Protein AF-A0A3A8FPY5-F1 (afdb_monomer_lite)

Radius of gyration: 20.56 Å; chains: 1; bounding box: 52×40×60 Å

Foldseek 3Di:
DCPPPVVPPDDPPDPDDFDFLQNVLVPQDFCNLVVCLVVCLFLVVLVLCQQVCQFPVNVVVVVVQQVLLCVLVVHNPDPDWPFKGKDFAAPPDLLDDCPLVPAEDEPPPDDCPPVVLVVQLRHFFGMWMWTDDPPYIYIQTAHEGRAHLVLVPDPVSVVPHRPRHAEYEYEYEDDPPDQWDWDWDQDSVSNHIYIYTYCRHCSNVVVSVLSVLVSVCSNPDLVDDCCVVCVVPVVSVVLSVLSSVRRRPNVQVSVLVVLVVDDCVRGRDDPPRPSRSPPDPDPPPD

Sequence (286 aa):
MQDGFYSRYYKQDEIYTPPSLSTYRGDISIGRFSNLISYIYNWGFQYFLAEFLNFKTNQNLVNDILYYVQDNYQTPIFAKIDSTSFSITGDDSLLFHDSIFQRTQVFPYLRDTDAKDFFKAKSNSDLALCLKSGGDEIIIFGEVEGNHGNRLFKKDFWDSKPLYSLFGIGVIPNRKSSKGLIWLENDIFLKKTIVTIEADNNVFGDFKRIINFLDDFMLRGNSWDFRSSYRYEPYILRLSEIMNDHWNSPIDNLISFIESIVYPEDTVGEIKKGSSLILLPDMQLR

pLDDT: mean 77.92, std 18.03, range [28.69, 96.25]

Structure (mmCIF, N/CA/C/O backbone):
data_AF-A0A3A8FPY5-F1
#
_entry.id   AF-A0A3A8FPY5-F1
#
loop_
_atom_site.group_PDB
_atom_site.id
_atom_site.type_symbol
_atom_site.label_atom_id
_atom_site.label_alt_id
_atom_site.label_comp_id
_atom_site.label_asym_id
_atom_site.label_entity_id
_atom_site.label_seq_id
_atom_site.pdbx_PDB_ins_code
_atom_site.Cartn_x
_atom_site.Cartn_y
_atom_site.Cartn_z
_atom_site.occupancy
_atom_site.B_iso_or_equiv
_atom_site.auth_seq_id
_atom_site.auth_comp_id
_atom_site.auth_asym_id
_atom_site.auth_atom_id
_atom_site.pdbx_PDB_model_num
ATOM 1 N N . MET A 1 1 ? -24.811 -9.034 -21.670 1.00 30.22 1 MET A N 1
ATOM 2 C CA . MET A 1 1 ? -24.925 -7.695 -21.057 1.00 30.22 1 MET A CA 1
ATOM 3 C C . MET A 1 1 ? -23.619 -7.429 -20.346 1.00 30.22 1 MET A C 1
ATOM 5 O O . MET A 1 1 ? -23.439 -7.856 -19.216 1.00 30.22 1 MET A O 1
ATOM 9 N N . GLN A 1 2 ? -22.674 -6.860 -21.080 1.00 34.91 2 GLN A N 1
ATOM 10 C CA . GLN A 1 2 ? -21.318 -6.585 -20.624 1.00 34.91 2 GLN A CA 1
ATOM 11 C C . GLN A 1 2 ? -20.922 -5.248 -21.255 1.00 34.91 2 GLN A C 1
ATOM 13 O O . GLN A 1 2 ? -19.943 -5.145 -21.976 1.00 34.91 2 GLN A O 1
ATOM 18 N N . ASP A 1 3 ? -21.755 -4.232 -21.034 1.00 34.53 3 ASP A N 1
ATOM 19 C CA . ASP A 1 3 ? -21.477 -2.873 -21.492 1.00 34.53 3 ASP A CA 1
ATOM 20 C C . ASP A 1 3 ? -20.676 -2.182 -20.391 1.00 34.53 3 ASP A C 1
ATOM 22 O O . ASP A 1 3 ? -21.173 -1.359 -19.622 1.00 34.53 3 ASP A O 1
ATOM 26 N N . GLY A 1 4 ? -19.430 -2.638 -20.256 1.00 34.62 4 GLY A N 1
ATOM 27 C CA . GLY A 1 4 ? -18.434 -2.022 -19.397 1.00 34.62 4 GLY A CA 1
ATOM 28 C C . GLY A 1 4 ? -18.087 -0.635 -19.927 1.00 34.62 4 GLY A C 1
ATOM 29 O O . GLY A 1 4 ? -17.998 -0.435 -21.134 1.00 34.62 4 GLY A O 1
ATOM 30 N N . PHE A 1 5 ? -17.912 0.293 -18.991 1.00 34.09 5 PHE A N 1
ATOM 31 C CA . PHE A 1 5 ? -17.385 1.669 -19.021 1.00 34.09 5 PHE A CA 1
ATOM 32 C C . PHE A 1 5 ? -16.701 2.225 -20.301 1.00 34.09 5 PHE A C 1
ATOM 34 O O . PHE A 1 5 ? -16.762 3.429 -20.544 1.00 34.09 5 PHE A O 1
ATOM 41 N N . TYR A 1 6 ? -16.093 1.384 -21.138 1.00 34.44 6 TYR A N 1
ATOM 42 C CA . TYR A 1 6 ? -15.452 1.710 -22.415 1.00 34.44 6 TYR A CA 1
ATOM 43 C C . TYR A 1 6 ? -16.359 2.432 -23.429 1.00 34.44 6 TYR A C 1
ATOM 45 O O . TYR A 1 6 ? -15.865 3.255 -24.198 1.00 34.44 6 TYR A O 1
ATOM 53 N N . SER A 1 7 ? -17.679 2.198 -23.427 1.00 36.97 7 SER A N 1
ATOM 54 C CA . SER A 1 7 ? -18.582 2.779 -24.442 1.00 36.97 7 SER A CA 1
ATOM 55 C C . SER A 1 7 ? -18.846 4.282 -24.290 1.00 36.97 7 SER A C 1
ATOM 57 O O . SER A 1 7 ? -19.360 4.905 -25.218 1.00 36.97 7 SER A O 1
ATOM 59 N N . ARG A 1 8 ? -18.510 4.888 -23.142 1.00 37.84 8 ARG A N 1
ATOM 60 C CA . ARG A 1 8 ? -18.765 6.320 -22.895 1.00 37.84 8 ARG A CA 1
ATOM 61 C C . ARG A 1 8 ? -17.638 7.252 -23.334 1.00 37.84 8 ARG A C 1
ATOM 63 O O . ARG A 1 8 ? -17.888 8.451 -23.423 1.00 37.84 8 ARG A O 1
ATOM 70 N N . TYR A 1 9 ? -16.441 6.734 -23.607 1.00 38.53 9 TYR A N 1
ATOM 71 C CA . TYR A 1 9 ? -15.245 7.571 -23.780 1.00 38.53 9 TYR A CA 1
ATOM 72 C C . TYR A 1 9 ? -14.544 7.431 -25.135 1.00 38.53 9 TYR A C 1
ATOM 74 O O . TYR A 1 9 ? -13.708 8.269 -25.455 1.00 38.53 9 TYR A O 1
ATOM 82 N N . TYR A 1 10 ? -14.929 6.459 -25.966 1.00 42.09 10 TYR A N 1
ATOM 83 C CA . TYR A 1 10 ? -14.338 6.260 -27.289 1.00 42.09 10 TYR A CA 1
ATOM 84 C C . TYR A 1 10 ? -15.411 6.272 -28.376 1.00 42.09 10 TYR A C 1
ATOM 86 O O . TYR A 1 10 ? -16.459 5.635 -28.248 1.00 42.09 10 TYR A O 1
ATOM 94 N N . LYS A 1 11 ? -15.157 7.013 -29.462 1.00 44.53 11 LYS A N 1
ATOM 95 C CA . LYS A 1 11 ? -15.957 6.893 -30.685 1.00 44.53 11 LYS A CA 1
ATOM 96 C C . LYS A 1 11 ? -15.754 5.484 -31.241 1.00 44.53 11 LYS A C 1
ATOM 98 O O . LYS A 1 11 ? -14.628 5.010 -31.315 1.00 44.53 11 LYS A O 1
ATOM 103 N N . GLN A 1 12 ? -16.847 4.853 -31.659 1.00 46.72 12 GLN A N 1
ATOM 104 C CA . GLN A 1 12 ? -16.932 3.461 -32.124 1.00 46.72 12 GLN A CA 1
ATOM 105 C C . GLN A 1 12 ? -16.027 3.086 -33.322 1.00 46.72 12 GLN A C 1
ATOM 107 O O . GLN A 1 12 ? -16.014 1.920 -33.703 1.00 46.72 12 GLN A O 1
ATOM 112 N N . ASP A 1 13 ? -15.260 4.030 -33.879 1.00 45.84 13 ASP A N 1
ATOM 113 C CA . ASP A 1 13 ? -14.492 3.871 -35.121 1.00 45.84 13 ASP A CA 1
ATOM 114 C C . ASP A 1 13 ? -12.958 3.882 -34.938 1.00 45.84 13 ASP A C 1
ATOM 116 O O . ASP A 1 13 ? -12.227 3.713 -35.914 1.00 45.84 13 ASP A O 1
ATOM 120 N N . GLU A 1 14 ? -12.432 4.061 -33.720 1.00 50.62 14 GLU A N 1
ATOM 121 C CA . GLU A 1 14 ? -10.988 3.954 -33.465 1.00 50.62 14 GLU A CA 1
ATOM 122 C C . GLU A 1 14 ? -10.630 2.538 -32.999 1.00 50.62 14 GLU A C 1
ATOM 124 O O . GLU A 1 14 ? -11.105 2.062 -31.967 1.00 50.62 14 GLU A O 1
ATOM 129 N N . ILE A 1 15 ? -9.774 1.847 -33.761 1.00 51.97 15 ILE A N 1
ATOM 130 C CA . ILE A 1 15 ? -9.163 0.584 -33.330 1.00 51.97 15 ILE A CA 1
ATOM 131 C C . ILE A 1 15 ? -8.244 0.910 -32.148 1.00 51.97 15 ILE A C 1
ATOM 133 O O . ILE A 1 15 ? -7.084 1.283 -32.328 1.00 51.97 15 ILE A O 1
ATOM 137 N N . TYR A 1 16 ? -8.775 0.794 -30.933 1.00 59.25 16 TYR A N 1
ATOM 138 C CA . TYR A 1 16 ? -7.997 0.938 -29.713 1.00 59.25 16 TYR A CA 1
ATOM 139 C C . TYR A 1 16 ? -6.982 -0.203 -29.637 1.00 59.25 16 TYR A C 1
ATOM 141 O O . TYR A 1 16 ? -7.339 -1.365 -29.440 1.00 59.25 16 TYR A O 1
ATOM 149 N N . THR A 1 17 ? -5.706 0.129 -29.819 1.00 65.00 17 THR A N 1
ATOM 150 C CA . THR A 1 17 ? -4.613 -0.783 -29.483 1.00 65.00 17 THR A CA 1
ATOM 151 C C . THR A 1 17 ? -4.253 -0.516 -28.026 1.00 65.00 17 THR A C 1
ATOM 153 O O . THR A 1 17 ? -3.860 0.614 -27.727 1.00 65.00 17 THR A O 1
ATOM 156 N N . PRO A 1 18 ? -4.395 -1.495 -27.112 1.00 77.06 18 PRO A N 1
ATOM 157 C CA . PRO A 1 18 ? -4.023 -1.289 -25.720 1.00 77.06 18 PRO A CA 1
ATOM 158 C C . PRO A 1 18 ? -2.562 -0.832 -25.612 1.00 77.06 18 PRO A C 1
ATOM 160 O O . PRO A 1 18 ? -1.712 -1.346 -26.350 1.00 77.06 18 PRO A O 1
ATOM 163 N N . PRO A 1 19 ? -2.247 0.126 -24.725 1.00 84.19 19 PRO A N 1
ATOM 164 C CA . PRO A 1 19 ? -0.893 0.641 -24.583 1.00 84.19 19 PRO A CA 1
ATOM 165 C C . PRO A 1 19 ? 0.070 -0.473 -24.161 1.00 84.19 19 PRO A C 1
ATOM 167 O O . PRO A 1 19 ? -0.289 -1.377 -23.409 1.00 84.19 19 PRO A O 1
ATOM 170 N N . SER A 1 20 ? 1.308 -0.406 -24.644 1.00 89.38 20 SER A N 1
ATOM 171 C CA . SER A 1 20 ? 2.426 -1.252 -24.219 1.00 89.38 20 SER A CA 1
ATOM 172 C C . SER A 1 20 ? 3.408 -0.448 -23.363 1.00 89.38 20 SER A C 1
ATOM 174 O O . SER A 1 20 ? 3.313 0.780 -23.278 1.00 89.38 20 SER A O 1
ATOM 176 N N . LEU A 1 21 ? 4.417 -1.108 -22.784 1.00 89.62 21 LEU A N 1
ATOM 177 C CA . LEU A 1 21 ? 5.531 -0.403 -22.135 1.00 89.62 21 LEU A CA 1
ATOM 178 C C . LEU A 1 21 ? 6.238 0.564 -23.097 1.00 89.62 21 LEU A C 1
ATOM 180 O O . LEU A 1 21 ? 6.603 1.672 -22.697 1.00 89.62 21 LEU A O 1
ATOM 184 N N . SER A 1 22 ? 6.394 0.181 -24.370 1.00 89.19 22 SER A N 1
ATOM 185 C CA . SER A 1 22 ? 6.975 1.053 -25.392 1.00 89.19 22 SER A CA 1
ATOM 186 C C . SER A 1 22 ? 6.144 2.315 -25.624 1.00 89.19 22 SER A C 1
ATOM 188 O O . SER A 1 22 ? 6.720 3.396 -25.751 1.00 89.19 22 SER A O 1
ATOM 190 N N . THR A 1 23 ? 4.812 2.193 -25.642 1.00 86.25 23 THR A N 1
ATOM 191 C CA . THR A 1 23 ? 3.889 3.332 -25.772 1.00 86.25 23 THR A CA 1
ATOM 192 C C . THR A 1 23 ? 3.975 4.233 -24.547 1.00 86.25 23 THR A C 1
ATOM 194 O O . THR A 1 23 ? 4.264 5.417 -24.692 1.00 86.25 23 THR A O 1
ATOM 197 N N . TYR A 1 24 ? 3.876 3.668 -23.337 1.00 82.69 24 TYR A N 1
ATOM 198 C CA . TYR A 1 24 ? 4.021 4.437 -22.098 1.00 82.69 24 TYR A CA 1
ATOM 199 C C . TYR A 1 24 ? 5.349 5.187 -22.034 1.00 82.69 24 TYR A C 1
ATOM 201 O O . TYR A 1 24 ? 5.384 6.353 -21.649 1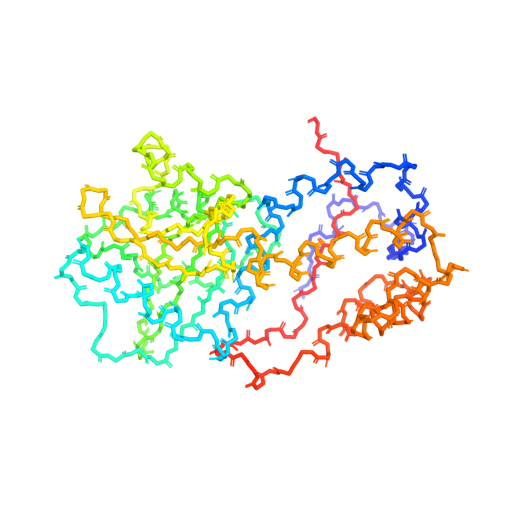.00 82.69 24 TYR A O 1
ATOM 209 N N . ARG A 1 25 ? 6.455 4.560 -22.448 1.00 83.50 25 ARG A N 1
ATOM 210 C CA . ARG A 1 25 ? 7.748 5.247 -22.510 1.00 83.50 25 ARG A CA 1
ATOM 211 C C . ARG A 1 25 ? 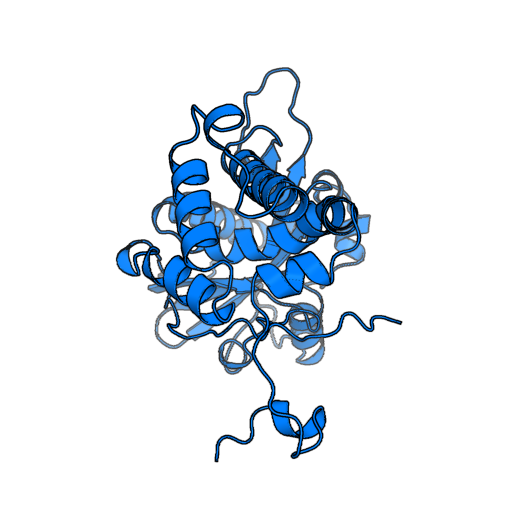7.756 6.369 -23.546 1.00 83.50 25 ARG A C 1
ATOM 213 O O . ARG A 1 25 ? 8.371 7.399 -23.290 1.00 83.50 25 ARG A O 1
ATOM 220 N N . GLY A 1 26 ? 7.131 6.164 -24.703 1.00 78.88 26 GLY A N 1
ATOM 221 C CA . GLY A 1 26 ? 6.995 7.194 -25.735 1.00 78.88 26 GLY A CA 1
ATOM 222 C C . GLY A 1 26 ? 6.236 8.430 -25.242 1.00 78.88 26 GLY A C 1
ATOM 223 O O . GLY A 1 26 ? 6.636 9.550 -25.556 1.00 78.88 26 GLY A O 1
ATOM 224 N N . ASP A 1 27 ? 5.206 8.224 -24.419 1.00 71.81 27 ASP A N 1
ATOM 225 C CA . ASP A 1 27 ? 4.335 9.285 -23.893 1.00 71.81 27 ASP A CA 1
ATOM 226 C C . ASP A 1 27 ? 4.918 10.005 -22.661 1.00 71.81 27 ASP A C 1
ATOM 228 O O . ASP A 1 27 ? 4.621 11.176 -22.382 1.00 71.81 27 ASP A O 1
ATOM 232 N N . ILE A 1 28 ? 5.787 9.329 -21.906 1.00 68.69 28 ILE A N 1
ATOM 233 C CA . ILE A 1 28 ? 6.510 9.916 -20.777 1.00 68.69 28 ILE A CA 1
ATOM 234 C C . ILE A 1 28 ? 7.667 10.759 -21.330 1.00 68.69 28 ILE A C 1
ATOM 236 O O . ILE A 1 28 ? 8.745 10.255 -21.642 1.00 68.69 28 ILE A O 1
ATOM 240 N N . SER A 1 29 ? 7.484 12.083 -21.401 1.00 62.72 29 SER A N 1
ATOM 241 C CA . SER A 1 29 ? 8.610 12.997 -21.647 1.00 62.72 29 SER A CA 1
ATOM 242 C C . SER A 1 29 ? 9.724 12.748 -20.621 1.00 62.72 29 SER A C 1
ATOM 244 O O . SER A 1 29 ? 9.424 12.546 -19.441 1.00 62.72 29 SER A O 1
ATOM 246 N N . ILE A 1 30 ? 10.991 12.813 -21.042 1.00 64.88 30 ILE A N 1
ATOM 247 C CA . ILE A 1 30 ? 12.170 12.554 -20.193 1.00 64.88 30 ILE A CA 1
ATOM 248 C C . ILE A 1 30 ? 12.007 13.220 -18.811 1.00 64.88 30 ILE A C 1
ATOM 250 O O . ILE A 1 30 ? 11.797 14.429 -18.724 1.00 64.88 30 ILE A O 1
ATOM 254 N N . GLY A 1 31 ? 12.073 12.421 -17.739 1.00 61.97 31 GLY A N 1
ATOM 255 C CA . GLY A 1 31 ? 11.971 12.877 -16.344 1.00 61.97 31 GLY A CA 1
ATOM 256 C C . GLY A 1 31 ? 10.556 12.950 -15.747 1.00 61.97 31 GLY A C 1
ATOM 257 O O . GLY A 1 31 ? 10.424 13.196 -14.550 1.00 61.97 31 GLY A O 1
ATOM 258 N N . ARG A 1 32 ? 9.481 12.707 -16.518 1.00 66.00 32 ARG A N 1
ATOM 259 C CA . ARG A 1 32 ? 8.108 12.681 -15.966 1.00 66.00 32 ARG A CA 1
ATOM 260 C C . ARG A 1 32 ? 7.885 11.551 -14.964 1.00 66.00 32 ARG A C 1
ATOM 262 O O . ARG A 1 32 ? 7.238 11.799 -13.955 1.00 66.00 32 ARG A O 1
ATOM 269 N N . PHE A 1 33 ? 8.422 10.352 -15.203 1.00 72.31 33 PHE A N 1
ATOM 270 C CA . PHE A 1 33 ? 8.290 9.254 -14.237 1.00 72.31 33 PHE A CA 1
ATOM 271 C C . PHE A 1 33 ? 8.987 9.600 -12.916 1.00 72.31 33 PHE A C 1
ATOM 273 O O . PHE A 1 33 ? 8.375 9.489 -11.857 1.00 72.31 33 PHE A O 1
ATOM 280 N N . SER A 1 34 ? 10.193 10.171 -12.978 1.00 74.69 34 SER A N 1
ATOM 281 C CA . SER A 1 34 ? 10.917 10.667 -11.804 1.00 74.69 34 SER A CA 1
ATOM 282 C C . SER A 1 34 ? 10.117 11.706 -11.000 1.00 74.69 34 SER A C 1
ATOM 284 O O . SER A 1 34 ? 10.149 11.692 -9.771 1.00 74.69 34 SER A O 1
ATOM 286 N N . ASN A 1 35 ? 9.329 12.561 -11.666 1.00 75.25 35 ASN A N 1
ATOM 287 C CA . ASN A 1 35 ? 8.436 13.519 -10.997 1.00 75.25 35 ASN A CA 1
ATOM 288 C C . ASN A 1 35 ? 7.236 12.853 -10.297 1.00 75.25 35 ASN A C 1
ATOM 290 O O . ASN A 1 35 ? 6.673 13.437 -9.371 1.00 75.25 35 ASN A O 1
ATOM 294 N N . LEU A 1 36 ? 6.843 11.646 -10.719 1.00 79.88 36 LEU A N 1
ATOM 295 C CA . LEU A 1 36 ? 5.763 10.868 -10.105 1.00 79.88 36 LEU A CA 1
ATOM 296 C C . LEU A 1 36 ? 6.240 10.023 -8.919 1.00 79.88 36 LEU A C 1
ATOM 298 O O . LEU A 1 36 ? 5.418 9.647 -8.088 1.00 79.88 36 LEU A O 1
ATOM 302 N N . ILE A 1 37 ? 7.544 9.751 -8.787 1.00 82.19 37 ILE A N 1
ATOM 303 C CA . ILE A 1 37 ? 8.084 8.874 -7.733 1.00 82.19 37 ILE A CA 1
ATOM 304 C C . ILE A 1 37 ? 7.655 9.316 -6.334 1.00 82.19 37 ILE A C 1
ATOM 306 O O . ILE A 1 37 ? 7.273 8.482 -5.518 1.00 82.19 37 ILE A O 1
ATOM 310 N N . SER A 1 38 ? 7.689 10.617 -6.036 1.00 76.62 38 SER A N 1
ATOM 311 C CA . SER A 1 38 ? 7.290 11.127 -4.717 1.00 76.62 38 SER A CA 1
ATOM 312 C C . SER A 1 38 ? 5.808 10.877 -4.416 1.00 76.62 38 SER A C 1
ATOM 314 O O . SER A 1 38 ? 5.460 10.598 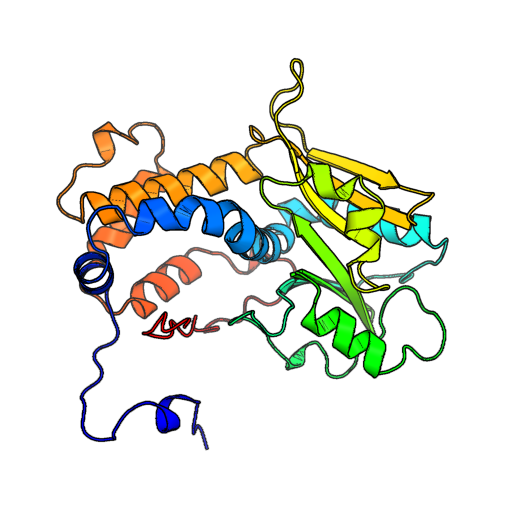-3.266 1.00 76.62 38 SER A O 1
ATOM 316 N N . TYR A 1 39 ? 4.949 10.920 -5.439 1.00 81.62 39 TYR A N 1
ATOM 317 C CA . TYR A 1 39 ? 3.538 10.555 -5.332 1.00 81.62 39 TYR A CA 1
ATOM 318 C C . TYR A 1 39 ? 3.374 9.045 -5.175 1.00 81.62 39 TYR A C 1
ATOM 320 O O . TYR A 1 39 ? 2.648 8.617 -4.285 1.00 81.62 39 TYR A O 1
ATOM 328 N N . ILE A 1 40 ? 4.099 8.235 -5.951 1.00 83.25 40 ILE A N 1
ATOM 329 C CA . ILE A 1 40 ? 4.063 6.767 -5.858 1.00 83.25 40 ILE A CA 1
ATOM 330 C C . ILE A 1 40 ? 4.546 6.290 -4.481 1.00 83.25 40 ILE A C 1
ATOM 332 O O . ILE A 1 40 ? 3.954 5.389 -3.900 1.00 83.25 40 ILE A O 1
ATOM 336 N N . TYR A 1 41 ? 5.566 6.921 -3.901 1.00 83.75 41 TYR A N 1
ATOM 337 C CA . TYR A 1 41 ? 6.032 6.591 -2.552 1.00 83.75 41 TYR A CA 1
ATOM 338 C C . TYR A 1 41 ? 5.007 6.856 -1.451 1.00 83.75 41 TYR A C 1
ATOM 340 O O . TYR A 1 41 ? 5.113 6.270 -0.376 1.00 83.75 41 TYR A O 1
ATOM 348 N N . ASN A 1 42 ? 4.052 7.748 -1.702 1.00 80.50 42 ASN A N 1
ATOM 349 C CA . ASN A 1 42 ? 2.994 8.075 -0.760 1.00 80.50 42 ASN A CA 1
ATOM 350 C C . ASN A 1 42 ? 1.730 7.279 -1.064 1.00 80.50 42 ASN A C 1
ATOM 352 O O . ASN A 1 42 ? 1.364 6.401 -0.293 1.00 80.50 42 ASN A O 1
ATOM 356 N N . TRP A 1 43 ? 1.131 7.529 -2.223 1.00 83.25 43 TRP A N 1
ATOM 357 C CA . TRP A 1 43 ? -0.117 6.913 -2.659 1.00 83.25 43 TRP A CA 1
ATOM 358 C C . TRP A 1 43 ? 0.068 5.462 -3.095 1.00 83.25 43 TRP A C 1
ATOM 360 O O . TRP A 1 43 ? -0.676 4.583 -2.682 1.00 83.25 43 TRP A O 1
ATOM 370 N N . GLY A 1 44 ? 1.100 5.166 -3.887 1.00 86.44 44 GLY A N 1
ATOM 371 C CA . GLY A 1 44 ? 1.381 3.799 -4.343 1.00 86.44 44 GLY A CA 1
ATOM 372 C C . GLY A 1 44 ? 1.700 2.833 -3.197 1.00 86.44 44 GLY A C 1
ATOM 373 O O . GLY A 1 44 ? 1.484 1.629 -3.327 1.00 86.44 44 GLY A O 1
ATOM 374 N N . PHE A 1 45 ? 2.157 3.349 -2.051 1.00 90.19 45 PHE A N 1
ATOM 375 C CA . PHE A 1 45 ? 2.440 2.518 -0.886 1.00 90.19 45 PHE A CA 1
ATOM 376 C C . PHE A 1 45 ? 1.173 1.898 -0.286 1.00 90.19 45 PHE A C 1
ATOM 378 O O . PHE A 1 45 ? 1.233 0.769 0.193 1.00 90.19 45 PHE A O 1
ATOM 385 N N . GLN A 1 46 ? 0.017 2.565 -0.374 1.00 88.69 46 GLN A N 1
ATOM 386 C CA . GLN A 1 46 ? -1.244 2.005 0.124 1.00 88.69 46 GLN A CA 1
ATOM 387 C C . GLN A 1 46 ? -1.660 0.758 -0.678 1.00 88.69 46 GLN A C 1
ATOM 389 O O . GLN A 1 46 ? -2.026 -0.254 -0.086 1.00 88.69 46 GLN A O 1
ATOM 394 N N . TYR A 1 47 ? -1.483 0.786 -2.007 1.00 86.62 47 TYR A N 1
ATOM 395 C CA . TYR A 1 47 ? -1.724 -0.344 -2.916 1.00 86.62 47 TYR A CA 1
ATOM 396 C C . TYR A 1 47 ? -0.818 -1.524 -2.597 1.00 86.62 47 TYR A C 1
ATOM 398 O O . TYR A 1 47 ? -1.283 -2.653 -2.454 1.00 86.62 47 TYR A O 1
ATOM 406 N N . PHE A 1 48 ? 0.470 -1.246 -2.409 1.00 89.19 48 PHE A N 1
ATOM 407 C CA . PHE A 1 48 ? 1.417 -2.259 -1.970 1.00 89.19 48 PHE A CA 1
ATOM 408 C C . PHE A 1 48 ? 1.026 -2.859 -0.612 1.00 89.19 48 PHE A C 1
ATOM 410 O O . PHE A 1 48 ? 1.066 -4.076 -0.462 1.00 89.19 48 PHE A O 1
ATOM 417 N N . LEU A 1 49 ? 0.625 -2.039 0.366 1.00 91.12 49 LEU A N 1
ATOM 418 C CA . LEU A 1 49 ? 0.236 -2.518 1.694 1.00 91.12 49 LEU A CA 1
ATOM 419 C C . LEU A 1 49 ? -1.020 -3.393 1.670 1.00 91.12 49 LEU A C 1
ATOM 421 O O . LEU A 1 49 ? -1.047 -4.392 2.386 1.00 91.12 49 LEU A O 1
ATOM 425 N N . ALA A 1 50 ? -2.030 -3.057 0.860 1.00 87.19 50 ALA A N 1
ATOM 426 C CA . ALA A 1 50 ? -3.236 -3.878 0.744 1.00 87.19 50 ALA A CA 1
ATOM 427 C C . ALA A 1 50 ? -2.912 -5.307 0.288 1.00 87.19 50 ALA A C 1
ATOM 429 O O . ALA A 1 50 ? -3.432 -6.260 0.862 1.00 87.19 50 ALA A O 1
ATOM 430 N N . GLU A 1 51 ? -1.998 -5.461 -0.671 1.00 85.25 51 GLU A N 1
ATOM 431 C CA . GLU A 1 51 ? -1.531 -6.778 -1.113 1.00 85.25 51 GLU A CA 1
ATOM 432 C C . GLU A 1 51 ? -0.585 -7.421 -0.097 1.00 85.25 51 GLU A C 1
ATOM 434 O O . GLU A 1 51 ? -0.776 -8.568 0.304 1.00 85.25 51 GLU A O 1
ATOM 439 N N . PHE A 1 52 ? 0.413 -6.676 0.385 1.00 88.19 52 PHE A N 1
ATOM 440 C CA . PHE A 1 52 ? 1.408 -7.166 1.337 1.00 88.19 52 PHE A CA 1
ATOM 441 C C . PHE A 1 52 ? 0.747 -7.757 2.588 1.00 88.19 52 PHE A C 1
ATOM 443 O O . PHE A 1 52 ? 1.085 -8.865 3.000 1.00 88.19 52 PHE A O 1
ATOM 450 N N . LEU A 1 53 ? -0.232 -7.075 3.179 1.00 90.06 53 LEU A N 1
ATOM 451 C CA . LEU A 1 53 ? -0.901 -7.540 4.398 1.00 90.06 53 LEU A CA 1
ATOM 452 C C . LEU A 1 53 ? -1.786 -8.778 4.171 1.00 90.06 53 LEU A C 1
ATOM 454 O O . LEU A 1 53 ? -2.091 -9.487 5.129 1.00 90.06 53 LEU A O 1
ATOM 458 N N . ASN A 1 54 ? -2.139 -9.088 2.920 1.00 87.19 54 ASN A N 1
ATOM 459 C CA . ASN A 1 54 ? -2.885 -10.295 2.564 1.00 87.19 54 ASN A CA 1
ATOM 460 C C . ASN A 1 54 ? -2.009 -11.554 2.460 1.00 87.19 54 ASN A C 1
ATOM 462 O O . ASN A 1 54 ? -2.554 -12.658 2.386 1.00 87.19 54 ASN A O 1
ATOM 466 N N . PHE A 1 55 ? -0.678 -11.440 2.503 1.00 83.44 55 PHE A N 1
ATOM 467 C CA . PHE A 1 55 ? 0.212 -12.605 2.520 1.00 83.44 55 PHE A CA 1
ATOM 468 C C . PHE A 1 55 ? 0.195 -13.337 3.868 1.00 83.44 55 PHE A C 1
ATOM 470 O O . PHE A 1 55 ? 0.217 -12.732 4.944 1.00 83.44 55 PHE A O 1
ATOM 477 N N . LYS A 1 56 ? 0.248 -14.673 3.820 1.00 80.69 56 LYS A N 1
ATOM 478 C CA . LYS A 1 56 ? 0.300 -15.563 4.996 1.00 80.69 56 LYS A CA 1
ATOM 479 C C . LYS A 1 56 ? 1.453 -15.236 5.933 1.00 80.69 56 LYS A C 1
ATOM 481 O O . LYS A 1 56 ? 1.289 -15.276 7.150 1.00 80.69 56 LYS A O 1
ATOM 486 N N . THR A 1 57 ? 2.604 -14.878 5.373 1.00 82.06 57 THR A N 1
ATOM 487 C CA . THR A 1 57 ? 3.807 -14.514 6.133 1.00 82.06 57 THR A CA 1
ATOM 488 C C . THR A 1 57 ? 3.601 -13.292 7.025 1.00 82.06 57 THR A C 1
ATOM 490 O O . THR A 1 57 ? 4.314 -13.137 8.012 1.00 82.06 57 THR A O 1
ATOM 493 N N . ASN A 1 58 ? 2.611 -12.452 6.712 1.00 85.94 58 ASN A N 1
ATOM 494 C CA . ASN A 1 58 ? 2.369 -11.179 7.384 1.00 85.94 58 ASN A CA 1
ATOM 495 C C . ASN A 1 58 ? 1.197 -11.235 8.373 1.00 85.94 58 ASN A C 1
ATOM 497 O O . ASN A 1 58 ? 0.887 -10.237 9.019 1.00 85.94 58 ASN A O 1
ATOM 501 N N . GLN A 1 59 ? 0.582 -12.406 8.564 1.00 83.75 59 GLN A N 1
ATOM 502 C CA . GLN A 1 59 ? -0.577 -12.564 9.447 1.00 83.75 59 GLN A CA 1
ATOM 503 C C . GLN A 1 59 ? -0.299 -12.221 10.908 1.00 83.75 59 GLN A C 1
ATOM 505 O O . GLN A 1 59 ? -1.199 -11.758 11.597 1.00 83.75 59 GLN A O 1
ATOM 510 N N . ASN A 1 60 ? 0.938 -12.381 11.385 1.00 85.88 60 ASN A N 1
ATOM 511 C CA . ASN A 1 60 ? 1.290 -11.949 12.740 1.00 85.88 60 ASN A CA 1
ATOM 512 C C . ASN A 1 60 ? 1.101 -10.436 12.909 1.00 85.88 60 ASN A C 1
ATOM 514 O O . ASN A 1 60 ? 0.472 -10.013 13.870 1.00 85.88 60 ASN A O 1
ATOM 518 N N . LEU A 1 61 ? 1.541 -9.634 11.931 1.00 88.50 61 LEU A N 1
ATOM 519 C CA . LEU A 1 61 ? 1.329 -8.186 11.946 1.00 88.50 61 LEU A CA 1
ATOM 520 C C . LEU A 1 61 ? -0.167 -7.841 11.900 1.00 88.50 61 LEU A C 1
ATOM 522 O O . LEU A 1 61 ? -0.617 -6.964 12.629 1.00 88.50 61 LEU A O 1
ATOM 526 N N . VAL A 1 62 ? -0.949 -8.546 11.078 1.00 90.19 62 VAL A N 1
ATOM 527 C CA . VAL A 1 62 ? -2.408 -8.351 11.004 1.00 90.19 62 VAL A CA 1
ATOM 528 C C . VAL A 1 62 ? -3.083 -8.671 12.340 1.00 90.19 62 VAL A C 1
ATOM 530 O O . VAL A 1 62 ? -3.919 -7.898 12.809 1.00 90.19 62 VAL A O 1
ATOM 533 N N . ASN A 1 63 ? -2.695 -9.771 12.983 1.00 88.50 63 ASN A N 1
ATOM 534 C CA . ASN A 1 63 ? -3.204 -10.159 14.295 1.00 88.50 63 ASN A CA 1
ATOM 535 C C . ASN A 1 63 ? -2.827 -9.141 15.377 1.00 88.50 63 ASN A C 1
ATOM 537 O O . ASN A 1 63 ? -3.667 -8.824 16.217 1.00 88.50 63 ASN A O 1
ATOM 541 N N . ASP A 1 64 ? -1.614 -8.587 15.330 1.00 89.44 64 ASP A N 1
ATOM 542 C CA . ASP A 1 64 ? -1.184 -7.538 16.256 1.00 89.44 64 ASP A CA 1
ATOM 543 C C . ASP A 1 64 ? -2.007 -6.255 16.057 1.00 89.44 64 ASP A C 1
ATOM 545 O O . ASP A 1 64 ? -2.485 -5.677 17.035 1.00 89.44 64 ASP A O 1
ATOM 549 N N . ILE A 1 65 ? -2.255 -5.836 14.807 1.00 92.00 65 ILE A N 1
ATOM 550 C CA . ILE A 1 65 ? -3.143 -4.696 14.511 1.00 92.00 65 ILE A CA 1
ATOM 551 C C . ILE A 1 65 ? -4.524 -4.941 15.125 1.00 92.00 65 ILE A C 1
ATOM 553 O O . ILE A 1 65 ? -5.043 -4.084 15.842 1.00 92.00 65 ILE A O 1
ATOM 557 N N . LEU A 1 66 ? -5.108 -6.116 14.879 1.00 90.31 66 LEU A N 1
ATOM 558 C CA . LEU A 1 66 ? -6.419 -6.478 15.414 1.00 90.31 66 LEU A CA 1
ATOM 559 C C . LEU A 1 66 ? -6.445 -6.462 16.937 1.00 90.31 66 LEU A C 1
ATOM 561 O O . LEU A 1 66 ? -7.381 -5.912 17.519 1.00 90.31 66 LEU A O 1
ATOM 565 N N . TYR A 1 67 ? -5.412 -7.019 17.567 1.00 88.44 67 TYR A N 1
ATOM 566 C CA . TYR A 1 67 ? -5.267 -7.053 19.015 1.00 88.44 67 TYR A CA 1
ATOM 567 C C . TYR A 1 67 ? -5.248 -5.645 19.628 1.00 88.44 67 TYR A C 1
ATOM 569 O O . TYR A 1 67 ? -5.938 -5.396 20.616 1.00 88.44 67 TYR A O 1
ATOM 577 N N . TYR A 1 68 ? -4.508 -4.702 19.048 1.00 89.81 68 TYR A N 1
ATOM 578 C CA . TYR A 1 68 ? -4.460 -3.338 19.579 1.00 89.81 68 TYR A CA 1
ATOM 579 C C . TYR A 1 68 ? -5.729 -2.534 19.271 1.00 89.81 68 TYR A C 1
ATOM 581 O O . TYR A 1 68 ? -6.176 -1.746 20.109 1.00 89.81 68 TYR A O 1
ATOM 589 N N . VAL A 1 69 ? -6.364 -2.765 18.117 1.00 91.06 69 VAL A N 1
ATOM 590 C CA . VAL A 1 69 ? -7.643 -2.122 17.783 1.00 91.06 69 VAL A CA 1
ATOM 591 C C . VAL A 1 69 ? -8.743 -2.561 18.753 1.00 91.06 69 VAL A C 1
ATOM 593 O O . VAL A 1 69 ? -9.472 -1.708 19.261 1.00 91.06 69 VAL A O 1
ATOM 596 N N . GLN A 1 70 ? -8.857 -3.855 19.073 1.00 88.69 70 GLN A N 1
ATOM 597 C CA . GLN A 1 70 ? -9.839 -4.318 20.066 1.00 88.69 70 GLN A CA 1
ATOM 598 C C . GLN A 1 70 ? -9.534 -3.779 21.474 1.00 88.69 70 GLN A C 1
ATOM 600 O O . GLN A 1 70 ? -10.465 -3.432 22.204 1.00 88.69 70 GLN A O 1
ATOM 605 N N . ASP A 1 71 ? -8.252 -3.669 21.842 1.00 87.56 71 ASP A N 1
ATOM 606 C CA . ASP A 1 71 ? -7.805 -3.204 23.160 1.00 87.56 71 ASP A CA 1
ATOM 607 C C . ASP A 1 71 ? -8.172 -1.728 23.385 1.00 87.56 71 ASP A C 1
ATOM 609 O O . ASP A 1 71 ? -8.755 -1.378 24.413 1.00 87.56 71 ASP A O 1
ATOM 613 N N . ASN A 1 72 ? -7.987 -0.878 22.366 1.00 88.56 72 ASN A N 1
ATOM 614 C CA . ASN A 1 72 ? -8.384 0.539 22.384 1.00 88.56 72 ASN A CA 1
ATOM 615 C C . ASN A 1 72 ? -9.860 0.781 22.708 1.00 88.56 72 ASN A C 1
ATOM 617 O O . ASN A 1 72 ? -10.231 1.811 23.286 1.00 88.56 72 ASN A O 1
ATOM 621 N N . TYR A 1 73 ? -10.714 -0.151 22.299 1.00 86.50 73 TYR A N 1
ATOM 622 C CA . TYR A 1 73 ? -12.159 -0.053 22.459 1.00 86.50 73 TYR A CA 1
ATOM 623 C C . TYR A 1 73 ? -12.705 -1.001 23.524 1.00 86.50 73 TYR A C 1
ATOM 625 O O . TYR A 1 73 ? -13.912 -0.984 23.768 1.00 86.50 73 TYR A O 1
ATOM 633 N N . GLN A 1 74 ? -11.846 -1.810 24.156 1.00 85.19 74 GLN A N 1
ATOM 634 C CA . GLN A 1 74 ? -12.216 -2.848 25.127 1.00 85.19 74 GLN A CA 1
ATOM 635 C C . GLN A 1 74 ? -13.391 -3.711 24.640 1.00 85.19 74 GLN A C 1
ATOM 637 O O . GLN A 1 74 ? -14.247 -4.131 25.417 1.00 85.19 74 GLN A O 1
ATOM 642 N N . THR A 1 75 ? -13.459 -3.926 23.325 1.00 81.88 75 THR A N 1
ATOM 643 C CA . THR A 1 75 ? -14.584 -4.581 22.659 1.00 81.88 75 THR A CA 1
ATOM 644 C C . THR A 1 75 ? -14.034 -5.747 21.853 1.00 81.88 75 THR A C 1
ATOM 646 O O . THR A 1 75 ? -13.315 -5.509 20.881 1.00 81.88 75 THR A O 1
ATOM 649 N N . PRO A 1 76 ? -14.345 -7.001 22.227 1.00 80.88 76 PRO A N 1
ATOM 650 C CA . PRO A 1 76 ? -13.939 -8.146 21.431 1.00 80.88 76 PRO A CA 1
ATOM 651 C C . PRO A 1 76 ? -14.651 -8.089 20.078 1.00 80.88 76 PRO A C 1
ATOM 653 O O . PRO A 1 76 ? -15.866 -7.909 20.015 1.00 80.88 76 PRO A O 1
ATOM 656 N N . ILE A 1 77 ? -13.882 -8.229 19.002 1.00 76.69 77 ILE A N 1
ATOM 657 C CA . ILE A 1 77 ? -14.393 -8.135 17.631 1.00 76.69 77 ILE A CA 1
ATOM 658 C C . ILE A 1 77 ? -15.126 -9.427 17.260 1.00 76.69 77 ILE A C 1
ATOM 660 O O . ILE A 1 77 ? -16.291 -9.386 16.889 1.00 76.69 77 ILE A O 1
ATOM 664 N N . PHE A 1 78 ? -14.481 -10.581 17.455 1.00 69.12 78 PHE A N 1
ATOM 665 C CA . PHE A 1 78 ? -15.095 -11.903 17.334 1.00 69.12 78 PHE A CA 1
ATOM 666 C C . PHE A 1 78 ? -14.380 -12.914 18.233 1.00 69.12 78 PHE A C 1
ATOM 668 O O . PHE A 1 78 ? -13.172 -12.826 18.437 1.00 69.12 78 PHE A O 1
ATOM 675 N N . ALA A 1 79 ? -15.106 -13.927 18.715 1.00 68.81 79 ALA A N 1
ATOM 676 C CA . ALA A 1 79 ? -14.494 -15.057 19.422 1.00 68.81 79 ALA A CA 1
ATOM 677 C C . ALA A 1 79 ? -13.697 -15.981 18.479 1.00 68.81 79 ALA A C 1
ATOM 679 O O . ALA A 1 79 ? -12.785 -16.679 18.917 1.00 68.81 79 ALA A O 1
ATOM 680 N N . LYS A 1 80 ? -14.046 -15.993 17.186 1.00 77.69 80 LYS A N 1
ATOM 681 C CA . LYS A 1 80 ? -13.376 -16.765 16.138 1.00 77.69 80 LYS A CA 1
ATOM 682 C C . LYS A 1 80 ? -13.424 -15.982 14.828 1.00 77.69 80 LYS A C 1
ATOM 684 O O . LYS A 1 80 ? -14.509 -15.622 14.391 1.00 77.69 80 LYS A O 1
ATOM 689 N N . ILE A 1 81 ? -12.277 -15.735 14.207 1.00 82.69 81 ILE A N 1
ATOM 690 C CA . ILE A 1 81 ? -12.177 -15.115 12.879 1.00 82.69 81 ILE A CA 1
ATOM 691 C C . ILE A 1 81 ? -11.890 -16.237 11.881 1.00 82.69 81 ILE A C 1
ATOM 693 O O . ILE A 1 81 ? -10.934 -16.988 12.074 1.00 82.69 81 ILE A O 1
ATOM 697 N N . ASP A 1 82 ? -12.730 -16.385 10.857 1.00 81.81 82 ASP A N 1
ATOM 698 C CA . ASP A 1 82 ? -12.546 -17.407 9.821 1.00 81.81 82 ASP A CA 1
ATOM 699 C C . ASP A 1 82 ? -11.587 -16.923 8.721 1.00 81.81 82 ASP A C 1
ATOM 701 O O . ASP A 1 82 ? -10.793 -17.714 8.215 1.00 81.81 82 ASP A O 1
ATOM 705 N N . SER A 1 83 ? -11.618 -15.629 8.375 1.00 83.62 83 SER A N 1
ATOM 706 C CA . SER A 1 83 ? -10.678 -15.029 7.417 1.00 83.62 83 SER A CA 1
ATOM 707 C C . SER A 1 83 ? -10.498 -13.523 7.617 1.00 83.62 83 SER A C 1
ATOM 709 O O . SER A 1 83 ? -11.416 -12.838 8.080 1.00 83.62 83 SER A O 1
ATOM 711 N N . THR A 1 84 ? -9.348 -13.008 7.183 1.00 85.88 84 THR A N 1
ATOM 712 C CA . THR A 1 84 ? -9.015 -11.578 7.133 1.00 85.88 84 THR A CA 1
ATOM 713 C C . THR A 1 84 ? -8.602 -11.182 5.715 1.00 85.88 84 THR A C 1
ATOM 715 O O . THR A 1 84 ? -7.963 -11.964 5.011 1.00 85.88 84 THR A O 1
ATOM 718 N N . SER A 1 85 ? -8.969 -9.976 5.282 1.00 86.50 85 SER A N 1
ATOM 719 C CA . SER A 1 85 ? -8.494 -9.418 4.013 1.00 86.50 85 SER A CA 1
ATOM 720 C C . SER A 1 85 ? -8.403 -7.898 4.060 1.00 86.50 85 SER A C 1
ATOM 722 O O . SER A 1 85 ? -9.362 -7.227 4.444 1.00 86.50 85 SER A O 1
ATOM 724 N N . PHE A 1 86 ? -7.278 -7.353 3.618 1.00 87.50 86 PHE A N 1
ATOM 725 C CA . PHE A 1 86 ? -7.101 -5.938 3.338 1.00 87.50 86 PHE A CA 1
ATOM 726 C C . PHE A 1 86 ? -7.581 -5.590 1.933 1.00 87.50 86 PHE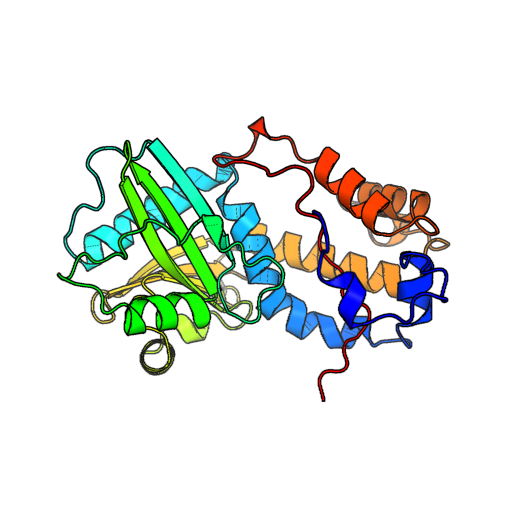 A C 1
ATOM 728 O O . PHE A 1 86 ? -7.465 -6.378 0.992 1.00 87.50 86 PHE A O 1
ATOM 735 N N . SER A 1 87 ? -8.134 -4.394 1.789 1.00 85.19 87 SER A N 1
ATOM 736 C CA . SER A 1 87 ? -8.552 -3.826 0.511 1.00 85.19 87 SER A CA 1
ATOM 737 C C . SER A 1 87 ? -8.347 -2.319 0.519 1.00 85.19 87 SER A C 1
ATOM 739 O O . SER A 1 87 ? -8.374 -1.685 1.575 1.00 85.19 87 SER A O 1
ATOM 741 N N . ILE A 1 88 ? -8.151 -1.755 -0.669 1.00 85.56 88 ILE A N 1
ATOM 742 C CA . ILE A 1 88 ? -8.077 -0.308 -0.858 1.00 85.56 88 ILE A CA 1
ATOM 743 C C . ILE A 1 88 ? -9.480 0.284 -0.743 1.00 85.56 88 ILE A C 1
ATOM 745 O O . ILE A 1 88 ? -10.456 -0.305 -1.222 1.00 85.56 88 ILE A O 1
ATOM 749 N N . THR A 1 89 ? -9.571 1.447 -0.110 1.00 80.44 89 THR A N 1
ATOM 750 C CA . THR A 1 89 ? -10.791 2.258 -0.032 1.00 80.44 89 THR A CA 1
ATOM 751 C C . THR A 1 89 ? -10.564 3.637 -0.646 1.00 80.44 89 THR A C 1
ATOM 753 O O . THR A 1 89 ? -9.494 3.896 -1.193 1.00 80.44 89 THR A O 1
ATOM 756 N N . GLY A 1 90 ? -11.585 4.493 -0.614 1.00 74.81 90 GLY A N 1
ATOM 757 C CA . GLY A 1 90 ? -11.544 5.806 -1.250 1.00 74.81 90 GLY A CA 1
ATOM 758 C C . GLY A 1 90 ? -12.270 5.837 -2.591 1.00 74.81 90 GLY A C 1
ATOM 759 O O . GLY A 1 90 ? -12.153 4.918 -3.405 1.00 74.81 90 GLY A O 1
ATOM 760 N N . ASP A 1 91 ? -13.030 6.911 -2.820 1.00 67.38 91 ASP A N 1
ATOM 761 C CA . ASP A 1 91 ? -13.742 7.143 -4.090 1.00 67.38 91 ASP A CA 1
ATOM 762 C C . ASP A 1 91 ? -12.772 7.407 -5.260 1.00 67.38 91 ASP A C 1
ATOM 764 O O . ASP A 1 91 ? -13.149 7.322 -6.429 1.00 67.38 91 ASP A O 1
ATOM 768 N N . ASP A 1 92 ? -11.523 7.747 -4.950 1.00 56.75 92 ASP A N 1
ATOM 769 C CA . ASP A 1 92 ? -10.432 7.994 -5.886 1.00 56.75 92 ASP A CA 1
ATOM 770 C C . ASP A 1 92 ? -9.632 6.730 -6.242 1.00 56.75 92 ASP A C 1
ATOM 772 O O . ASP A 1 92 ? -8.755 6.781 -7.111 1.00 56.75 92 ASP A O 1
ATOM 776 N N . SER A 1 93 ? -9.939 5.578 -5.635 1.00 56.50 93 SER A N 1
ATOM 777 C CA . SER A 1 93 ? -9.273 4.324 -5.977 1.00 56.50 93 SER A CA 1
ATOM 778 C C . SER A 1 93 ? -9.907 3.631 -7.183 1.00 56.50 93 SER A C 1
ATOM 780 O O . SER A 1 93 ? -11.077 3.251 -7.181 1.00 56.50 93 SER A O 1
ATOM 782 N N . LEU A 1 94 ? -9.086 3.354 -8.200 1.00 50.19 94 LEU A N 1
ATOM 783 C CA . LEU A 1 94 ? -9.476 2.560 -9.373 1.00 50.19 94 LEU A CA 1
ATOM 784 C C . LEU A 1 94 ? -9.731 1.076 -9.049 1.00 50.19 94 LEU A C 1
ATOM 786 O O . LEU A 1 94 ? -10.381 0.390 -9.834 1.00 50.19 94 LEU A O 1
ATOM 790 N N . LEU A 1 95 ? -9.228 0.582 -7.910 1.00 51.38 95 LEU A N 1
ATOM 791 C CA . LEU A 1 95 ? -9.400 -0.805 -7.444 1.00 51.38 95 LEU A CA 1
ATOM 792 C C . LEU A 1 95 ? -10.550 -0.955 -6.438 1.00 51.38 95 LEU A C 1
ATOM 794 O O . LEU A 1 95 ? -10.692 -1.987 -5.780 1.00 51.38 95 LEU A O 1
ATOM 798 N N . PHE A 1 96 ? -11.379 0.077 -6.312 1.00 53.44 96 PHE A N 1
ATOM 799 C CA . PHE A 1 96 ? -12.539 0.066 -5.444 1.00 53.44 96 PHE A CA 1
ATOM 800 C C . PHE A 1 96 ? -13.547 -1.007 -5.881 1.00 53.44 96 PHE A C 1
ATOM 802 O O . PHE A 1 96 ? -14.171 -0.927 -6.942 1.00 53.44 96 PHE A O 1
ATOM 809 N N . HIS A 1 97 ? -13.735 -2.026 -5.042 1.00 53.38 97 HIS A N 1
ATOM 810 C CA . HIS A 1 97 ? -14.714 -3.083 -5.274 1.00 53.38 97 HIS A CA 1
ATOM 811 C C . HIS A 1 97 ? -15.898 -2.962 -4.313 1.00 53.38 97 HIS A C 1
ATOM 813 O O . HIS A 1 97 ? -15.849 -3.376 -3.156 1.00 53.38 97 HIS A O 1
ATOM 819 N N . ASP A 1 98 ? -17.018 -2.469 -4.844 1.00 53.41 98 ASP A N 1
ATOM 820 C CA . ASP A 1 98 ? -18.277 -2.284 -4.114 1.00 53.41 98 ASP A CA 1
ATOM 821 C C . ASP A 1 98 ? -18.838 -3.562 -3.469 1.00 53.41 98 ASP A C 1
ATOM 823 O O . ASP A 1 98 ? -19.606 -3.478 -2.511 1.00 53.41 98 ASP A O 1
ATOM 827 N N . SER A 1 99 ? -18.466 -4.751 -3.959 1.00 49.78 99 SER A N 1
ATOM 828 C CA . SER A 1 99 ? -19.057 -6.019 -3.508 1.00 49.78 99 SER A CA 1
ATOM 829 C C . SER A 1 99 ? -18.761 -6.364 -2.047 1.00 49.78 99 SER A C 1
ATOM 831 O O . SER A 1 99 ? -19.525 -7.115 -1.452 1.00 49.78 99 SER A O 1
ATOM 833 N N . ILE A 1 100 ? -17.675 -5.836 -1.471 1.00 54.59 100 ILE A N 1
ATOM 834 C CA . ILE A 1 100 ? -17.280 -6.104 -0.075 1.00 54.59 100 ILE A CA 1
ATOM 835 C C . ILE A 1 100 ? -18.148 -5.303 0.912 1.00 54.59 100 ILE A C 1
ATOM 837 O O . ILE A 1 100 ? -18.304 -5.683 2.062 1.00 54.59 100 ILE A O 1
ATOM 841 N N . PHE A 1 101 ? -18.773 -4.217 0.455 1.00 57.06 101 PHE A N 1
ATOM 842 C CA . PHE A 1 101 ? -19.433 -3.228 1.313 1.00 57.06 101 PHE A CA 1
ATOM 843 C C . PHE A 1 101 ? -20.961 -3.359 1.350 1.00 57.06 101 PHE A C 1
ATOM 845 O O . PHE A 1 101 ? -21.646 -2.477 1.865 1.00 57.06 101 PHE A O 1
ATOM 852 N N . GLN A 1 102 ? -21.519 -4.428 0.774 1.00 53.25 102 GLN A N 1
ATOM 853 C CA . GLN A 1 102 ? -22.971 -4.596 0.650 1.00 53.25 102 GLN A CA 1
ATOM 854 C C . GLN A 1 102 ? -23.632 -5.200 1.901 1.00 53.25 102 GLN A C 1
ATOM 856 O O . GLN A 1 102 ? -24.861 -5.186 1.984 1.00 53.25 102 GLN A O 1
ATOM 861 N N . ARG A 1 103 ? -22.865 -5.743 2.863 1.00 53.53 103 ARG A N 1
ATOM 862 C CA . ARG A 1 103 ? -23.404 -6.468 4.034 1.00 53.53 103 ARG A CA 1
ATOM 863 C C . ARG A 1 103 ? -22.515 -6.388 5.277 1.00 53.53 103 ARG A C 1
ATOM 865 O O . ARG A 1 103 ? -22.168 -7.421 5.843 1.00 53.53 103 ARG A O 1
ATOM 872 N N . THR A 1 104 ? -22.140 -5.191 5.717 1.00 65.94 104 THR A N 1
ATOM 873 C CA . THR A 1 104 ? -21.036 -5.112 6.681 1.00 65.94 104 THR A CA 1
ATOM 874 C C . THR A 1 104 ? -21.293 -4.157 7.831 1.00 65.94 104 THR A C 1
ATOM 876 O O . THR A 1 104 ? -21.804 -3.053 7.652 1.00 65.94 104 THR A O 1
ATOM 879 N N . GLN A 1 105 ? -20.926 -4.607 9.027 1.00 77.94 105 GLN A N 1
ATOM 880 C CA . GLN A 1 105 ? -20.891 -3.791 10.232 1.00 77.94 105 GLN A CA 1
ATOM 881 C C . GLN A 1 105 ? -19.536 -3.069 10.308 1.00 77.94 105 GLN A C 1
ATOM 883 O O . GLN A 1 105 ? -18.518 -3.614 9.885 1.00 77.94 105 GLN A O 1
ATOM 888 N N . VAL A 1 106 ? -19.497 -1.852 10.851 1.00 83.12 106 VAL A N 1
ATOM 889 C CA . VAL A 1 106 ? -18.246 -1.094 11.031 1.00 83.12 106 VAL A CA 1
ATOM 890 C C . VAL A 1 106 ? -17.819 -1.159 12.489 1.00 83.12 106 VAL A C 1
ATOM 892 O O . VAL A 1 106 ? -18.623 -0.904 13.387 1.00 83.12 106 VAL A O 1
ATOM 895 N N . PHE A 1 107 ? -16.551 -1.477 12.734 1.00 86.12 107 PHE A N 1
ATOM 896 C CA . PHE A 1 107 ? -15.980 -1.409 14.075 1.00 86.12 107 PHE A CA 1
ATOM 897 C C . PHE A 1 107 ? -15.561 0.038 14.413 1.00 86.12 107 PHE A C 1
ATOM 899 O O . PHE A 1 107 ? -15.040 0.732 13.538 1.00 86.12 107 PHE A O 1
ATOM 906 N N . PRO A 1 108 ? -15.741 0.519 15.660 1.00 77.19 108 PRO A N 1
ATOM 907 C CA . PRO A 1 108 ? -16.294 -0.163 16.826 1.00 77.19 108 PRO A CA 1
ATOM 908 C C . PRO A 1 108 ? -17.817 -0.116 16.814 1.00 77.19 108 PRO A C 1
ATOM 910 O O . PRO A 1 108 ? -18.401 0.917 16.494 1.00 77.19 108 PRO A O 1
ATOM 913 N N . TYR A 1 109 ? -18.434 -1.225 17.220 1.00 70.00 109 TYR A N 1
ATOM 914 C CA . TYR A 1 109 ? -19.878 -1.435 17.317 1.00 70.00 109 TYR A CA 1
ATOM 915 C C . TYR A 1 109 ? -20.596 -0.422 18.215 1.00 70.00 109 TYR A C 1
ATOM 917 O O . TYR A 1 109 ? -21.001 -0.717 19.340 1.00 70.00 109 TYR A O 1
ATOM 925 N N . LEU A 1 110 ? -20.791 0.788 17.720 1.00 53.28 110 LEU A N 1
ATOM 926 C CA . LEU A 1 110 ? -21.680 1.766 18.316 1.00 53.28 110 LEU A CA 1
ATOM 927 C C . LEU A 1 110 ? -22.965 1.700 17.498 1.00 53.28 110 LEU A C 1
ATOM 929 O O . LEU A 1 110 ? -22.929 1.886 16.286 1.00 53.28 110 LEU A O 1
ATOM 933 N N . ARG A 1 111 ? -24.056 1.304 18.172 1.00 46.56 111 ARG A N 1
ATOM 934 C CA . ARG A 1 111 ? -25.397 1.078 17.606 1.00 46.56 111 ARG A CA 1
ATOM 935 C C . ARG A 1 111 ? -25.708 2.063 16.483 1.00 46.56 111 ARG A C 1
ATOM 937 O O . ARG A 1 111 ? -25.552 3.263 16.680 1.00 46.56 111 ARG A O 1
ATOM 944 N N . ASP A 1 112 ? -26.186 1.509 15.373 1.00 52.72 112 ASP A N 1
ATOM 945 C CA . ASP A 1 112 ? -26.587 2.228 14.169 1.00 52.72 112 ASP A CA 1
ATOM 946 C C . ASP A 1 112 ? -25.473 3.145 13.657 1.00 52.72 112 ASP A C 1
ATOM 948 O O . ASP A 1 112 ? -25.566 4.366 13.766 1.00 52.72 112 ASP A O 1
ATOM 952 N N . THR A 1 113 ? -24.406 2.563 13.087 1.00 59.06 113 THR A N 1
ATOM 953 C CA . THR A 1 113 ? -23.511 3.338 12.218 1.00 59.06 113 THR A CA 1
ATOM 954 C C . THR A 1 113 ? -24.398 4.057 11.211 1.00 59.06 113 THR A C 1
ATOM 956 O O . THR A 1 113 ? -25.028 3.403 10.374 1.00 59.06 113 THR A O 1
ATOM 959 N N . ASP A 1 114 ? -24.499 5.384 11.329 1.00 69.06 114 ASP A N 1
ATOM 960 C CA . ASP A 1 114 ? -25.243 6.182 10.366 1.00 69.06 114 ASP A CA 1
ATOM 961 C C . ASP A 1 114 ? -24.675 5.821 8.995 1.00 69.06 114 ASP A C 1
ATOM 963 O O . ASP A 1 114 ? -23.456 5.846 8.790 1.00 69.06 114 ASP A O 1
ATOM 967 N N . ALA A 1 115 ? -25.551 5.443 8.062 1.00 73.38 115 ALA A N 1
ATOM 968 C CA . ALA A 1 115 ? -25.155 5.123 6.700 1.00 73.38 115 ALA A CA 1
ATOM 969 C C . ALA A 1 115 ? -24.239 6.223 6.141 1.00 73.38 115 ALA A C 1
ATOM 971 O O . ALA A 1 115 ? -23.263 5.931 5.453 1.00 73.38 115 ALA A O 1
ATOM 972 N N . LYS A 1 116 ? -24.490 7.483 6.512 1.00 77.56 116 LYS A N 1
ATOM 973 C CA . LYS A 1 116 ? -23.652 8.623 6.151 1.00 77.56 116 LYS A CA 1
ATOM 974 C C . LYS A 1 116 ? -22.218 8.517 6.673 1.00 77.56 116 LYS A C 1
ATOM 976 O O . LYS A 1 116 ? -21.291 8.804 5.916 1.00 77.56 116 LYS A O 1
ATOM 981 N N . ASP A 1 117 ? -22.019 8.130 7.928 1.00 78.25 117 ASP A N 1
ATOM 982 C CA . ASP A 1 117 ? -20.677 8.015 8.502 1.00 78.25 117 ASP A CA 1
ATOM 983 C C . ASP A 1 117 ? -19.932 6.795 7.956 1.00 78.25 117 ASP A C 1
ATOM 985 O O . ASP A 1 117 ? -18.725 6.874 7.725 1.00 78.25 117 ASP A O 1
ATOM 989 N N . PHE A 1 118 ? -20.648 5.704 7.663 1.00 79.62 118 PHE A N 1
ATOM 990 C CA . PHE A 1 118 ? -20.088 4.574 6.923 1.00 79.62 118 PHE A CA 1
ATOM 991 C C . PHE A 1 118 ? -19.602 4.995 5.537 1.00 79.62 118 PHE A C 1
ATOM 993 O O . PHE A 1 118 ? -18.442 4.762 5.208 1.00 79.62 118 PHE A O 1
ATOM 1000 N N . PHE A 1 119 ? -20.455 5.644 4.736 1.00 79.94 119 PHE A N 1
ATOM 1001 C CA . PHE A 1 119 ? -20.064 6.114 3.406 1.00 79.94 119 PHE A CA 1
ATOM 1002 C C . PHE A 1 119 ? -18.907 7.106 3.491 1.00 79.94 119 PHE A C 1
ATOM 1004 O O . PHE A 1 119 ? -17.969 7.018 2.709 1.00 79.94 119 PHE A O 1
ATOM 1011 N N . LYS A 1 120 ? -18.906 7.995 4.490 1.00 83.12 120 LYS A N 1
ATOM 1012 C CA . LYS A 1 120 ? -17.786 8.909 4.706 1.00 83.12 120 LYS A CA 1
ATOM 1013 C C . LYS A 1 120 ? -16.485 8.164 5.011 1.00 83.12 120 LYS A C 1
ATOM 1015 O O . LYS A 1 120 ? -15.461 8.546 4.459 1.00 83.12 120 LYS A O 1
ATOM 1020 N N . ALA A 1 121 ? -16.501 7.144 5.867 1.00 86.06 121 ALA A N 1
ATOM 1021 C CA . ALA A 1 121 ? -15.313 6.336 6.140 1.00 86.06 121 ALA A CA 1
ATOM 1022 C C . ALA A 1 121 ? -14.858 5.576 4.889 1.00 86.06 121 ALA A C 1
ATOM 1024 O O . ALA A 1 121 ? -13.714 5.696 4.470 1.00 86.06 121 ALA A O 1
ATOM 1025 N N . LYS A 1 122 ? -15.792 4.914 4.207 1.00 82.50 122 LYS A N 1
ATOM 1026 C CA . LYS A 1 122 ? -15.546 4.194 2.955 1.00 82.50 122 LYS A CA 1
ATOM 1027 C C . LYS A 1 122 ? -14.896 5.069 1.872 1.00 82.50 122 LYS A C 1
ATOM 1029 O O . LYS A 1 122 ? -13.987 4.606 1.192 1.00 82.50 122 LYS A O 1
ATOM 1034 N N . SER A 1 123 ? -15.350 6.310 1.721 1.00 82.88 123 SER A N 1
ATOM 1035 C CA . SER A 1 123 ? -14.885 7.226 0.672 1.00 82.88 123 SER A CA 1
ATOM 1036 C C . SER A 1 123 ? -13.626 8.016 1.032 1.00 82.88 123 SER A C 1
ATOM 1038 O O . SER A 1 123 ? -13.024 8.594 0.135 1.00 82.88 123 SER A O 1
ATOM 1040 N N . ASN A 1 124 ? -13.241 8.094 2.313 1.00 87.44 124 ASN A N 1
ATOM 1041 C CA . ASN A 1 124 ? -12.151 8.975 2.768 1.00 87.44 124 ASN A CA 1
ATOM 1042 C C . ASN A 1 124 ? -11.068 8.270 3.603 1.00 87.44 124 ASN A C 1
ATOM 1044 O O . ASN A 1 124 ? -10.232 8.955 4.192 1.00 87.44 124 ASN A O 1
ATOM 1048 N N . SER A 1 125 ? -11.110 6.943 3.696 1.00 89.69 125 SER A N 1
ATOM 1049 C CA . SER A 1 125 ? -10.038 6.124 4.268 1.00 89.69 125 SER A CA 1
ATOM 1050 C C . SER A 1 125 ? -9.207 5.490 3.158 1.00 89.69 125 SER A C 1
ATOM 1052 O O . SER A 1 125 ? -9.724 5.240 2.068 1.00 89.69 125 SER A O 1
ATOM 1054 N N . ASP A 1 126 ? -7.953 5.155 3.452 1.00 90.56 126 ASP A N 1
ATOM 1055 C CA . ASP A 1 126 ? -7.029 4.577 2.466 1.00 90.56 126 ASP A CA 1
ATOM 1056 C C . ASP A 1 126 ? -7.127 3.042 2.402 1.00 90.56 126 ASP A C 1
ATOM 1058 O O . ASP A 1 126 ? -6.984 2.438 1.334 1.00 90.56 126 ASP A O 1
ATOM 1062 N N . LEU A 1 127 ? -7.382 2.399 3.549 1.00 91.25 127 LEU A N 1
ATOM 1063 C CA . LEU A 1 127 ? -7.473 0.946 3.689 1.00 91.25 127 LEU A CA 1
ATOM 1064 C C . LEU A 1 127 ? -8.715 0.507 4.470 1.00 91.25 127 LEU A C 1
ATOM 1066 O O . LEU A 1 127 ? -9.150 1.156 5.424 1.00 91.25 127 LEU A O 1
ATOM 1070 N N . ALA A 1 128 ? -9.200 -0.690 4.145 1.00 89.56 128 ALA A N 1
ATOM 1071 C CA . ALA A 1 128 ? -10.141 -1.452 4.954 1.00 89.56 128 ALA A CA 1
ATOM 1072 C C . ALA A 1 128 ? -9.581 -2.838 5.279 1.00 89.56 128 ALA A C 1
ATOM 1074 O O . ALA A 1 128 ? -9.171 -3.578 4.386 1.00 89.56 128 ALA A O 1
ATOM 1075 N N . LEU A 1 129 ? -9.630 -3.207 6.557 1.00 90.50 129 LEU A N 1
ATOM 1076 C CA . LEU A 1 129 ? -9.460 -4.574 7.032 1.00 90.50 129 LEU A CA 1
ATOM 1077 C C . LEU A 1 129 ? -10.840 -5.208 7.203 1.00 90.50 129 LEU A C 1
ATOM 1079 O O . LEU A 1 129 ? -11.618 -4.813 8.073 1.00 90.50 129 LEU A O 1
ATOM 1083 N N . CYS A 1 130 ? -11.128 -6.193 6.362 1.00 87.44 130 CYS A N 1
ATOM 1084 C CA . CYS A 1 130 ? -12.369 -6.950 6.369 1.00 87.44 130 CYS A CA 1
ATOM 1085 C C . CYS A 1 130 ? -12.166 -8.255 7.134 1.00 87.44 130 CYS A C 1
ATOM 1087 O O . CYS A 1 130 ? -11.219 -9.003 6.881 1.00 87.44 130 CYS A O 1
ATOM 1089 N N . LEU A 1 131 ? -13.073 -8.533 8.059 1.00 86.62 131 LEU A N 1
ATOM 1090 C CA . LEU A 1 131 ? -13.063 -9.715 8.906 1.00 86.62 131 LEU A CA 1
ATOM 1091 C C . LEU A 1 131 ? -14.321 -10.512 8.638 1.00 86.62 131 LEU A C 1
ATOM 1093 O O . LEU A 1 131 ? -15.412 -9.944 8.643 1.00 86.62 131 LEU A O 1
ATOM 1097 N N . LYS A 1 132 ? -14.172 -11.823 8.455 1.00 83.62 132 LYS A N 1
ATOM 1098 C CA . LYS A 1 132 ? -15.309 -12.735 8.336 1.00 83.62 132 LYS A CA 1
ATOM 1099 C C . LYS A 1 132 ? -15.341 -13.685 9.516 1.00 83.62 132 LYS A C 1
ATOM 1101 O O . LYS A 1 132 ? -14.315 -14.262 9.887 1.00 83.62 132 LYS A O 1
ATOM 1106 N N . SER A 1 133 ? -16.523 -13.852 10.089 1.00 81.12 133 SER A N 1
ATOM 1107 C CA . SER A 1 133 ? -16.803 -14.844 11.122 1.00 81.12 133 SER A CA 1
ATOM 1108 C C . SER A 1 133 ? -18.176 -15.442 10.852 1.00 81.12 133 SER A C 1
ATOM 1110 O O . SER A 1 133 ? -19.204 -14.779 10.988 1.00 81.12 133 SER A O 1
ATOM 1112 N N . GLY A 1 134 ? -18.209 -16.692 10.400 1.00 78.56 134 GLY A N 1
ATOM 1113 C CA . GLY A 1 134 ? -19.427 -17.321 9.913 1.00 78.56 134 GLY A CA 1
ATOM 1114 C C . GLY A 1 134 ? -20.024 -16.552 8.731 1.00 78.56 134 GLY A C 1
ATOM 1115 O O . GLY A 1 134 ? -19.391 -16.417 7.686 1.00 78.56 134 GLY A O 1
ATOM 1116 N N . GLY A 1 135 ? -21.268 -16.093 8.890 1.00 73.75 135 GLY A N 1
ATOM 1117 C CA . GLY A 1 135 ? -21.984 -15.297 7.886 1.00 73.75 135 GLY A CA 1
ATOM 1118 C C . GLY A 1 135 ? -21.896 -13.783 8.094 1.00 73.75 135 GLY A C 1
ATOM 1119 O O . GLY A 1 135 ? -22.443 -13.047 7.274 1.00 73.75 135 GLY A O 1
ATOM 1120 N N . ASP A 1 136 ? -21.241 -13.339 9.170 1.00 77.94 136 ASP A N 1
ATOM 1121 C CA . ASP A 1 136 ? -21.099 -11.930 9.518 1.00 77.94 136 ASP A CA 1
ATOM 1122 C C . ASP A 1 136 ? -19.759 -11.382 9.020 1.00 77.94 136 ASP A C 1
ATOM 1124 O O . ASP A 1 136 ? -18.720 -12.053 9.058 1.00 77.94 136 ASP A O 1
ATOM 1128 N N . GLU A 1 137 ? -19.788 -10.127 8.577 1.00 81.25 137 GLU A N 1
ATOM 1129 C CA . GLU A 1 137 ? -18.610 -9.384 8.149 1.00 81.25 137 GLU A CA 1
ATOM 1130 C C . GLU A 1 137 ? -18.478 -8.099 8.978 1.00 81.25 137 GLU A C 1
ATOM 1132 O O . GLU A 1 137 ? -19.469 -7.408 9.253 1.00 81.25 137 GLU A O 1
ATOM 1137 N N . ILE A 1 138 ? -17.241 -7.760 9.347 1.00 84.50 138 ILE A N 1
ATOM 1138 C CA . ILE A 1 138 ? -16.879 -6.484 9.976 1.00 84.50 138 ILE A CA 1
ATOM 1139 C C . ILE A 1 138 ? -15.816 -5.798 9.134 1.00 84.50 138 ILE A C 1
ATOM 1141 O O . ILE A 1 138 ? -14.874 -6.445 8.678 1.00 84.50 138 ILE A O 1
ATOM 1145 N N . ILE A 1 139 ? -15.924 -4.479 9.003 1.00 87.56 139 ILE A N 1
ATOM 1146 C CA . ILE A 1 139 ? -14.878 -3.632 8.438 1.00 87.56 139 ILE A CA 1
ATOM 1147 C C . ILE A 1 139 ? -14.271 -2.745 9.516 1.00 87.56 139 ILE A C 1
ATOM 1149 O O . ILE A 1 139 ? -14.970 -2.138 10.333 1.00 87.56 139 ILE A O 1
ATOM 1153 N N . ILE A 1 140 ? -12.948 -2.645 9.464 1.00 90.94 140 ILE A N 1
ATOM 1154 C CA . ILE A 1 140 ? -12.145 -1.684 10.208 1.00 90.94 140 ILE A CA 1
ATOM 1155 C C . ILE A 1 140 ? -11.441 -0.801 9.185 1.00 90.94 140 ILE A C 1
ATOM 1157 O O . ILE A 1 140 ? -10.689 -1.312 8.355 1.00 90.94 140 ILE A O 1
ATOM 1161 N N . PHE A 1 141 ? -11.668 0.508 9.235 1.00 92.44 141 PHE A N 1
ATOM 1162 C CA . PHE A 1 141 ? -10.993 1.439 8.334 1.00 92.44 141 PHE A CA 1
ATOM 1163 C C . PHE A 1 141 ? -9.656 1.898 8.909 1.00 92.44 141 PHE A C 1
ATOM 1165 O O . PHE A 1 141 ? -9.478 1.981 10.131 1.00 92.44 141 PHE A O 1
ATOM 1172 N N . GLY A 1 142 ? -8.724 2.227 8.023 1.00 94.56 142 GLY A N 1
ATOM 1173 C CA . GLY A 1 142 ? -7.427 2.762 8.390 1.00 94.56 142 GLY A CA 1
ATOM 1174 C C . GLY A 1 142 ? -6.817 3.657 7.323 1.00 94.56 142 GLY A C 1
ATOM 1175 O O . GLY A 1 142 ? -7.319 3.783 6.207 1.00 94.56 142 GLY A O 1
ATOM 1176 N N . GLU A 1 143 ? -5.726 4.296 7.713 1.00 94.94 143 GLU A N 1
ATOM 1177 C CA . GLU A 1 143 ? -5.032 5.322 6.937 1.00 94.94 143 GLU A CA 1
ATOM 1178 C C . GLU A 1 143 ? -3.604 4.881 6.610 1.00 94.94 143 GLU A C 1
ATOM 1180 O O . GLU A 1 143 ? -2.973 4.140 7.375 1.00 94.94 143 GLU A O 1
ATOM 1185 N N . VAL A 1 144 ? -3.066 5.378 5.503 1.00 94.00 144 VAL A N 1
ATOM 1186 C CA . VAL A 1 144 ? -1.684 5.152 5.087 1.00 94.00 144 VAL A CA 1
ATOM 1187 C C . VAL A 1 144 ? -0.992 6.489 4.885 1.00 94.00 144 VAL A C 1
ATOM 1189 O O . VAL A 1 144 ? -1.354 7.294 4.039 1.00 94.00 144 VAL A O 1
ATOM 1192 N N . GLU A 1 145 ? 0.082 6.711 5.632 1.00 91.62 145 GLU A N 1
ATOM 1193 C CA . GLU A 1 145 ? 0.932 7.889 5.476 1.00 91.62 145 GLU A CA 1
ATOM 1194 C C . GLU A 1 145 ? 2.329 7.428 5.083 1.00 91.62 145 GLU A C 1
ATOM 1196 O O . GLU A 1 145 ? 3.172 7.240 5.957 1.00 91.62 145 GLU A O 1
ATOM 1201 N N . GLY A 1 146 ? 2.551 7.245 3.771 1.00 86.38 146 GLY A N 1
ATOM 1202 C CA . GLY A 1 146 ? 3.770 6.707 3.150 1.00 86.38 146 GLY A CA 1
ATOM 1203 C C . GLY A 1 146 ? 5.072 7.229 3.756 1.00 86.38 146 GLY A C 1
ATOM 1204 O O . GLY A 1 146 ? 5.486 6.762 4.806 1.00 86.38 146 GLY A O 1
ATOM 1205 N N . ASN A 1 147 ? 5.758 8.199 3.147 1.00 86.25 147 ASN A N 1
ATOM 1206 C CA . ASN A 1 147 ? 6.987 8.758 3.747 1.00 86.25 147 ASN A CA 1
ATOM 1207 C C . ASN A 1 147 ? 6.720 9.872 4.782 1.00 86.25 147 ASN A C 1
ATOM 1209 O O . ASN A 1 147 ? 7.646 10.570 5.203 1.00 86.25 147 ASN A O 1
ATOM 1213 N N . HIS A 1 148 ? 5.462 10.020 5.206 1.00 89.75 148 HIS A N 1
ATOM 1214 C CA . HIS A 1 148 ? 4.984 11.046 6.132 1.00 89.75 148 HIS A CA 1
ATOM 1215 C C . HIS A 1 148 ? 4.430 10.459 7.442 1.00 89.75 148 HIS A C 1
ATOM 1217 O O . HIS A 1 148 ? 3.679 11.135 8.147 1.00 89.75 148 HIS A O 1
ATOM 1223 N N . GLY A 1 149 ? 4.843 9.245 7.828 1.00 91.06 149 GLY A N 1
ATOM 1224 C CA . GLY A 1 149 ? 4.289 8.501 8.968 1.00 91.06 149 GLY A CA 1
ATOM 1225 C C . GLY A 1 149 ? 4.311 9.243 10.308 1.00 91.06 149 GLY A C 1
ATOM 1226 O O . GLY A 1 149 ? 3.462 9.008 11.160 1.00 91.06 149 GLY A O 1
ATOM 1227 N N . ASN A 1 150 ? 5.194 10.235 10.478 1.00 91.88 150 ASN A N 1
ATOM 1228 C CA . ASN A 1 150 ? 5.204 11.107 11.659 1.00 91.88 150 ASN A CA 1
ATOM 1229 C C . ASN A 1 150 ? 3.879 11.871 11.876 1.00 91.88 150 ASN A C 1
ATOM 1231 O O . ASN A 1 150 ? 3.623 12.352 12.980 1.00 91.88 150 ASN A O 1
ATOM 1235 N N . ARG A 1 151 ? 3.048 12.031 10.837 1.00 93.31 151 ARG A N 1
ATOM 1236 C CA . ARG A 1 151 ? 1.722 12.660 10.938 1.00 93.31 151 ARG A CA 1
ATOM 1237 C C . ARG A 1 151 ? 0.740 11.816 11.747 1.00 93.31 151 ARG A C 1
ATOM 1239 O O . ARG A 1 151 ? -0.095 12.400 12.427 1.00 93.31 151 ARG A O 1
ATOM 1246 N N . LEU A 1 152 ? 0.896 10.490 11.752 1.00 93.19 152 LEU A N 1
ATOM 1247 C CA . LEU A 1 152 ? 0.021 9.566 12.482 1.00 93.19 152 LEU A CA 1
ATOM 1248 C C . LEU A 1 152 ? 0.053 9.794 14.000 1.00 93.19 152 LEU A C 1
ATOM 1250 O O . LEU A 1 152 ? -0.910 9.476 14.684 1.00 93.19 152 LEU A O 1
ATOM 1254 N N . PHE A 1 153 ? 1.116 10.394 14.536 1.00 91.25 153 PHE A N 1
ATOM 1255 C CA . PHE A 1 153 ? 1.238 10.702 15.968 1.00 91.25 153 PHE A CA 1
ATOM 1256 C C . PHE A 1 153 ? 0.616 12.042 16.367 1.00 91.25 153 PHE A C 1
ATOM 1258 O O . PHE A 1 153 ? 0.731 12.467 17.517 1.00 91.25 153 PHE A O 1
ATOM 1265 N N . LYS A 1 154 ? 0.012 12.767 15.421 1.00 91.94 154 LYS A N 1
ATOM 1266 C CA . LYS A 1 154 ? -0.556 14.085 15.686 1.00 91.94 154 LYS A CA 1
ATOM 1267 C C . LYS A 1 154 ? -2.075 14.015 15.741 1.00 91.94 154 LYS A C 1
ATOM 1269 O O . LYS A 1 154 ? -2.720 13.425 14.881 1.00 91.94 154 LYS A O 1
ATOM 1274 N N . LYS A 1 155 ? -2.661 14.673 16.741 1.00 91.44 155 LYS A N 1
ATOM 1275 C CA . LYS A 1 155 ? -4.119 14.735 16.908 1.00 91.44 155 LYS A CA 1
ATOM 1276 C C . LYS A 1 155 ? -4.817 15.398 15.711 1.00 91.44 155 LYS A C 1
ATOM 1278 O O . LYS A 1 155 ? -5.853 14.917 15.273 1.00 91.44 155 LYS A O 1
ATOM 1283 N N . ASP A 1 156 ? -4.241 16.474 15.177 1.00 93.50 156 ASP A N 1
ATOM 1284 C CA . ASP A 1 156 ? -4.794 17.239 14.050 1.00 93.50 156 ASP A CA 1
ATOM 1285 C C . ASP A 1 156 ? -4.909 16.410 12.762 1.00 93.50 156 ASP A C 1
ATOM 1287 O O . ASP A 1 156 ? -5.846 16.604 11.988 1.00 93.50 156 ASP A O 1
ATOM 1291 N N . PHE A 1 157 ? -4.003 15.450 12.556 1.00 94.12 157 PHE A N 1
ATOM 1292 C CA . PHE A 1 157 ? -4.130 14.462 11.492 1.00 94.12 157 PHE A CA 1
ATOM 1293 C C . PHE A 1 157 ? -5.435 13.673 11.642 1.00 94.12 157 PHE A C 1
ATOM 1295 O O . PHE A 1 157 ? -6.269 13.710 10.741 1.00 94.12 157 PHE A O 1
ATOM 1302 N N . TRP A 1 158 ? -5.662 13.036 12.793 1.00 93.06 158 TRP A N 1
ATOM 1303 C CA . TRP A 1 158 ? -6.857 12.217 13.029 1.00 93.06 158 TRP A CA 1
ATOM 1304 C C . TRP A 1 158 ? -8.153 13.022 13.098 1.00 93.06 158 TRP A C 1
ATOM 1306 O O . TRP A 1 158 ? -9.189 12.525 12.669 1.00 93.06 158 TRP A O 1
ATOM 1316 N N . ASP A 1 159 ? -8.102 14.269 13.567 1.00 91.56 159 ASP A N 1
ATOM 1317 C CA . ASP A 1 159 ? -9.260 15.172 13.567 1.00 91.56 159 ASP A CA 1
ATOM 1318 C C . ASP A 1 159 ? -9.775 15.453 12.140 1.00 91.56 159 ASP A C 1
ATOM 1320 O O . ASP A 1 159 ? -10.952 15.769 11.955 1.00 91.56 159 ASP A O 1
ATOM 1324 N N . SER A 1 160 ? -8.908 15.330 11.127 1.00 90.81 160 SER A N 1
ATOM 1325 C CA . SER A 1 160 ? -9.271 15.486 9.711 1.00 90.81 160 SER A CA 1
ATOM 1326 C C . SER A 1 160 ? -9.785 14.202 9.048 1.00 90.81 160 SER A C 1
ATOM 1328 O O . SER A 1 160 ? -10.320 14.263 7.939 1.00 90.81 160 SER A O 1
ATOM 1330 N N . LYS A 1 161 ? -9.644 13.047 9.708 1.00 91.62 161 LYS A N 1
ATOM 1331 C CA . LYS A 1 161 ? -9.980 11.727 9.160 1.00 91.62 161 LYS A CA 1
ATOM 1332 C C . LYS A 1 161 ? -11.378 11.262 9.586 1.00 91.62 161 LYS A C 1
ATOM 1334 O O . LYS A 1 161 ? -11.965 11.813 10.524 1.00 91.62 161 LYS A O 1
ATOM 1339 N N . PRO A 1 162 ? -11.966 10.269 8.893 1.00 87.62 162 PRO A N 1
ATOM 1340 C CA . PRO A 1 162 ? -13.207 9.648 9.337 1.00 87.62 162 PRO A CA 1
ATOM 1341 C C . PRO A 1 162 ? -13.119 9.127 10.775 1.00 87.62 162 PRO A C 1
ATOM 1343 O O . PRO A 1 162 ? -12.100 8.595 11.209 1.00 87.62 162 PRO A O 1
ATOM 1346 N N . LEU A 1 163 ? -14.226 9.235 11.516 1.00 83.50 163 LEU A N 1
ATOM 1347 C CA . LEU A 1 163 ? -14.297 8.798 12.915 1.00 83.50 163 LEU A CA 1
ATOM 1348 C C . LEU A 1 163 ? -13.896 7.320 13.080 1.00 83.50 163 LEU A C 1
ATOM 1350 O O . LEU A 1 163 ? -13.233 6.958 14.055 1.00 83.50 163 LEU A O 1
ATOM 1354 N N . TYR A 1 164 ? -14.274 6.499 12.099 1.00 84.44 164 TYR A N 1
ATOM 1355 C CA . TYR A 1 164 ? -14.050 5.055 12.057 1.00 84.44 164 TYR A CA 1
ATOM 1356 C C . TYR A 1 164 ? -12.691 4.637 11.475 1.00 84.44 164 TYR A C 1
ATOM 1358 O O . TYR A 1 164 ? -12.446 3.443 11.343 1.00 84.44 164 TYR A O 1
ATOM 1366 N N . SER A 1 165 ? -11.789 5.574 11.170 1.00 91.19 165 SER A N 1
ATOM 1367 C CA . SER A 1 165 ? -10.401 5.252 10.819 1.00 91.19 165 SER A CA 1
ATOM 1368 C C . SER A 1 165 ? -9.618 4.916 12.084 1.00 91.19 165 SER A C 1
ATOM 1370 O O . SER A 1 165 ? -9.239 5.819 12.828 1.00 91.19 165 SER A O 1
ATOM 1372 N N . LEU A 1 166 ? -9.431 3.636 12.399 1.00 92.88 166 LEU A N 1
ATOM 1373 C CA . LEU A 1 166 ? -8.954 3.186 13.716 1.00 92.88 166 LEU A CA 1
ATOM 1374 C C . LEU A 1 166 ? -7.479 2.813 13.767 1.00 92.88 166 LEU A C 1
ATOM 1376 O O . LEU A 1 166 ? -6.901 2.764 14.855 1.00 92.88 166 LEU A O 1
ATOM 1380 N N . PHE A 1 167 ? -6.873 2.553 12.617 1.00 95.56 167 PHE A N 1
ATOM 1381 C CA . PHE A 1 167 ? -5.451 2.269 12.531 1.00 95.56 167 PHE A CA 1
ATOM 1382 C C . PHE A 1 167 ? -4.779 3.116 11.458 1.00 95.56 167 PHE A C 1
ATOM 1384 O O . PHE A 1 167 ? -5.424 3.599 10.529 1.00 95.56 167 PHE A O 1
ATOM 1391 N N . GLY A 1 168 ? -3.475 3.313 11.603 1.00 95.81 168 GLY A N 1
ATOM 1392 C CA . GLY A 1 168 ? -2.643 4.011 10.633 1.00 95.81 168 GLY A CA 1
ATOM 1393 C C . GLY A 1 168 ? -1.361 3.237 10.379 1.00 95.81 168 GLY A C 1
ATOM 1394 O O . GLY A 1 168 ? -0.793 2.682 11.317 1.00 95.81 168 GLY A O 1
ATOM 1395 N N . ILE A 1 169 ? -0.893 3.207 9.136 1.00 96.25 169 ILE A N 1
ATOM 1396 C CA . ILE A 1 169 ? 0.402 2.625 8.770 1.00 96.25 169 ILE A CA 1
ATOM 1397 C C . ILE A 1 169 ? 1.247 3.710 8.122 1.00 96.25 169 ILE A C 1
ATOM 1399 O O . ILE A 1 169 ? 0.802 4.369 7.184 1.00 96.25 169 ILE A O 1
ATOM 1403 N N . GLY A 1 170 ? 2.469 3.918 8.602 1.00 94.81 170 GLY A N 1
ATOM 1404 C CA . GLY A 1 170 ? 3.313 4.962 8.036 1.00 94.81 170 GLY A CA 1
ATOM 1405 C C . GLY A 1 170 ? 4.796 4.714 8.181 1.00 94.81 170 GLY A C 1
ATOM 1406 O O . GLY A 1 170 ? 5.248 4.002 9.082 1.00 94.81 170 GLY A O 1
ATOM 1407 N N . VAL A 1 171 ? 5.559 5.326 7.278 1.00 93.38 171 VAL A N 1
ATOM 1408 C CA . VAL A 1 171 ? 7.016 5.227 7.272 1.00 93.38 171 VAL A CA 1
ATOM 1409 C C . VAL A 1 171 ? 7.635 6.460 7.907 1.00 93.38 171 VAL A C 1
ATOM 1411 O O . VAL A 1 171 ? 7.273 7.598 7.587 1.00 93.38 171 VAL A O 1
ATOM 1414 N N . ILE A 1 172 ? 8.610 6.241 8.787 1.00 91.62 172 ILE A N 1
ATOM 1415 C CA . ILE A 1 172 ? 9.402 7.309 9.397 1.00 91.62 172 ILE A CA 1
ATOM 1416 C C . ILE A 1 172 ? 10.895 7.175 9.066 1.00 91.62 172 ILE A C 1
ATOM 1418 O O . ILE A 1 172 ? 11.373 6.079 8.756 1.00 91.62 172 ILE A O 1
ATOM 1422 N N . PRO A 1 173 ? 11.670 8.273 9.150 1.00 90.19 173 PRO A N 1
ATOM 1423 C CA . PRO A 1 173 ? 13.124 8.195 9.086 1.00 90.19 173 PRO A CA 1
ATOM 1424 C C . PRO A 1 173 ? 13.681 7.264 10.167 1.00 90.19 173 PRO A C 1
ATOM 1426 O O . PRO A 1 173 ? 13.167 7.230 11.286 1.00 90.19 173 PRO A O 1
ATOM 1429 N N . ASN A 1 174 ? 14.766 6.560 9.849 1.00 84.81 174 ASN A N 1
ATOM 1430 C CA . ASN A 1 174 ? 15.399 5.636 10.787 1.00 84.81 174 ASN A CA 1
ATOM 1431 C C . ASN A 1 174 ? 15.830 6.355 12.064 1.00 84.81 174 ASN A C 1
ATOM 1433 O O . ASN A 1 174 ? 16.441 7.434 12.020 1.00 84.81 174 ASN A O 1
ATOM 1437 N N . ARG A 1 175 ? 15.577 5.736 13.217 1.00 79.06 175 ARG A N 1
ATOM 1438 C CA . ARG A 1 175 ? 16.208 6.177 14.460 1.00 79.06 175 ARG A CA 1
ATOM 1439 C C . ARG A 1 175 ? 17.703 5.846 14.367 1.00 79.06 175 ARG A C 1
ATOM 1441 O O . ARG A 1 175 ? 18.104 4.836 13.803 1.00 79.06 175 ARG A O 1
ATOM 1448 N N . LYS A 1 176 ? 18.566 6.702 14.926 1.00 70.38 176 LYS A N 1
ATOM 1449 C CA . LYS A 1 176 ? 20.038 6.600 14.770 1.00 70.38 176 LYS A CA 1
ATOM 1450 C C . LYS A 1 176 ? 20.646 5.246 15.184 1.00 70.38 176 LYS A C 1
ATOM 1452 O O . LYS A 1 176 ? 21.790 4.977 14.837 1.00 70.38 176 LYS A O 1
ATOM 1457 N N . SER A 1 177 ? 19.927 4.437 15.958 1.00 70.94 177 SER A N 1
ATOM 1458 C CA . SER A 1 177 ? 20.397 3.178 16.541 1.00 70.94 177 SER A CA 1
ATOM 1459 C C . SER A 1 177 ? 19.693 1.923 16.012 1.00 70.94 177 SER A C 1
ATOM 1461 O O . SER A 1 177 ? 20.036 0.826 16.449 1.00 70.94 177 SER A O 1
ATOM 1463 N N . SER A 1 178 ? 18.707 2.047 15.125 1.00 67.31 178 SER A N 1
ATOM 1464 C CA . SER A 1 178 ? 17.926 0.923 14.594 1.00 67.31 178 SER A CA 1
ATOM 1465 C C . SER A 1 178 ? 18.324 0.585 13.157 1.00 67.31 178 SER A C 1
ATOM 1467 O O . SER A 1 178 ? 18.877 1.404 12.425 1.00 67.31 178 SER A O 1
ATOM 1469 N N . LYS A 1 179 ? 18.070 -0.667 12.761 1.00 67.06 179 LYS A N 1
ATOM 1470 C CA . LYS A 1 179 ? 18.271 -1.170 11.397 1.00 67.06 179 LYS A CA 1
ATOM 1471 C C . LYS A 1 179 ? 16.923 -1.573 10.807 1.00 67.06 179 LYS A C 1
ATOM 1473 O O . LYS A 1 179 ? 16.644 -2.764 10.708 1.00 67.06 179 LYS A O 1
ATOM 1478 N N . GLY A 1 180 ? 16.086 -0.589 10.484 1.00 77.19 180 GLY A N 1
ATOM 1479 C CA . GLY A 1 180 ? 14.836 -0.832 9.770 1.00 77.19 180 GLY A CA 1
ATOM 1480 C C . GLY A 1 180 ? 13.846 -1.675 10.570 1.00 77.19 180 GLY A C 1
ATOM 1481 O O . GLY A 1 180 ? 13.552 -2.809 10.198 1.00 77.19 180 GLY A O 1
ATOM 1482 N N . LEU A 1 181 ? 13.345 -1.150 11.684 1.00 84.56 181 LEU A N 1
ATOM 1483 C CA . LEU A 1 181 ? 12.346 -1.817 12.519 1.00 84.56 181 LEU A CA 1
ATOM 1484 C C . LEU A 1 181 ? 10.913 -1.609 12.006 1.00 84.56 181 LEU A C 1
ATOM 1486 O O . LEU A 1 181 ? 10.610 -0.626 11.331 1.00 84.56 181 LEU A O 1
ATOM 1490 N N . ILE A 1 182 ? 10.029 -2.531 12.391 1.00 87.19 182 ILE A N 1
ATOM 1491 C CA . ILE A 1 182 ? 8.574 -2.341 12.384 1.00 87.19 182 ILE A CA 1
ATOM 1492 C C . ILE A 1 182 ? 8.103 -2.504 13.821 1.00 87.19 182 ILE A C 1
ATOM 1494 O O . ILE A 1 182 ? 8.525 -3.441 14.503 1.00 87.19 182 ILE A O 1
ATOM 1498 N N . TRP A 1 183 ? 7.247 -1.606 14.289 1.00 87.81 183 TRP A N 1
ATOM 1499 C CA . TRP A 1 183 ? 6.590 -1.751 15.583 1.00 87.81 183 TRP A CA 1
ATOM 1500 C C . TRP A 1 183 ? 5.193 -1.148 15.549 1.00 87.81 183 TRP A C 1
ATOM 1502 O O . TRP A 1 183 ? 4.841 -0.389 14.645 1.00 87.81 183 TRP A O 1
ATOM 1512 N N . LEU A 1 184 ? 4.407 -1.505 16.557 1.00 89.50 184 LEU A N 1
ATOM 1513 C CA . LEU A 1 184 ? 3.070 -0.986 16.757 1.00 89.50 184 LEU A CA 1
ATOM 1514 C C . LEU A 1 184 ? 3.061 -0.129 18.016 1.00 89.50 184 LEU A C 1
ATOM 1516 O O . LEU A 1 184 ? 3.624 -0.506 19.046 1.00 89.50 184 LEU A O 1
ATOM 1520 N N . GLU A 1 185 ? 2.425 1.027 17.925 1.00 85.81 185 GLU A N 1
ATOM 1521 C CA . GLU A 1 185 ? 2.131 1.885 19.061 1.00 85.81 185 GLU A CA 1
ATOM 1522 C C . GLU A 1 185 ? 0.621 1.960 19.233 1.00 85.81 185 GLU A C 1
ATOM 1524 O O . GLU A 1 185 ? -0.128 2.118 18.265 1.00 85.81 185 GLU A O 1
ATOM 1529 N N . ASN A 1 186 ? 0.180 1.835 20.481 1.00 82.62 186 ASN A N 1
ATOM 1530 C CA . ASN A 1 186 ? -1.214 2.012 20.825 1.00 82.62 186 ASN A CA 1
ATOM 1531 C C . ASN A 1 186 ? -1.402 3.382 21.471 1.00 82.62 186 ASN A C 1
ATOM 1533 O O . ASN A 1 186 ? -0.995 3.587 22.618 1.00 82.62 186 ASN A O 1
ATOM 1537 N N . ASP A 1 187 ? -1.991 4.329 20.742 1.00 80.25 187 ASP A N 1
ATOM 1538 C CA . ASP A 1 187 ? -2.321 5.631 21.310 1.00 80.25 187 ASP A CA 1
ATOM 1539 C C . ASP A 1 187 ? -3.681 5.540 22.002 1.00 80.25 187 ASP A C 1
ATOM 1541 O O . ASP A 1 187 ? -4.735 5.672 21.380 1.00 80.25 187 ASP A O 1
ATOM 1545 N N . ILE A 1 188 ? -3.641 5.314 23.315 1.00 73.81 188 ILE A N 1
ATOM 1546 C CA . ILE A 1 188 ? -4.829 5.167 24.166 1.00 73.81 188 ILE A CA 1
ATOM 1547 C C . ILE A 1 188 ? -5.668 6.456 24.193 1.00 73.81 188 ILE A C 1
ATOM 1549 O O . ILE A 1 188 ? -6.891 6.393 24.328 1.00 73.81 188 ILE A O 1
ATOM 1553 N N . PHE A 1 189 ? -5.041 7.631 24.062 1.00 79.44 189 PHE A N 1
ATOM 1554 C CA . PHE A 1 189 ? -5.749 8.913 24.102 1.00 79.44 189 PHE A CA 1
ATOM 1555 C C . PHE A 1 189 ? -6.503 9.174 22.800 1.00 79.44 189 PHE A C 1
ATOM 1557 O O . PHE A 1 189 ? -7.643 9.640 22.833 1.00 79.44 189 PHE A O 1
ATOM 1564 N N . LEU A 1 190 ? -5.886 8.852 21.665 1.00 82.81 190 LEU A N 1
ATOM 1565 C CA . LEU A 1 190 ? -6.514 8.952 20.348 1.00 82.81 190 LEU A CA 1
ATOM 1566 C C . LEU A 1 190 ? -7.397 7.735 20.025 1.00 82.81 190 LEU A C 1
ATOM 1568 O O . LEU A 1 190 ? -8.224 7.810 19.114 1.00 82.81 190 LEU A O 1
ATOM 1572 N N . LYS A 1 191 ? -7.241 6.637 20.777 1.00 87.62 191 LYS A N 1
ATOM 1573 C CA . LYS A 1 191 ? -7.794 5.303 20.493 1.00 87.62 191 LYS A CA 1
ATOM 1574 C C . LYS A 1 191 ? -7.427 4.822 19.089 1.00 87.62 191 LYS A C 1
ATOM 1576 O O . LYS A 1 191 ? -8.291 4.354 18.344 1.00 87.62 191 LYS A O 1
ATOM 1581 N N . LYS A 1 192 ? -6.158 4.998 18.712 1.00 92.12 192 LYS A N 1
ATOM 1582 C CA . LYS A 1 192 ? -5.629 4.625 17.393 1.00 92.12 192 LYS A CA 1
ATOM 1583 C C . LYS A 1 192 ? -4.488 3.633 17.531 1.00 92.12 192 LYS A C 1
ATOM 1585 O O . LYS A 1 192 ? -3.628 3.772 18.398 1.00 92.12 192 LYS A O 1
ATOM 1590 N N . THR A 1 193 ? -4.463 2.662 16.630 1.00 94.25 193 THR A N 1
ATOM 1591 C CA . THR A 1 193 ? -3.352 1.717 16.491 1.00 94.25 193 THR A CA 1
ATOM 1592 C C . THR A 1 193 ? -2.443 2.181 15.361 1.00 94.25 193 THR A C 1
ATOM 1594 O O . THR A 1 193 ? -2.880 2.294 14.220 1.00 94.25 193 THR A O 1
ATOM 1597 N N . ILE A 1 194 ? -1.177 2.463 15.652 1.00 94.56 194 ILE A N 1
ATOM 1598 C CA . ILE A 1 194 ? -0.230 3.004 14.673 1.00 94.56 194 ILE A CA 1
ATOM 1599 C C . ILE A 1 194 ? 0.850 1.965 14.401 1.00 94.56 194 ILE A C 1
ATOM 1601 O O . ILE A 1 194 ? 1.643 1.640 15.280 1.00 94.56 194 ILE A O 1
ATOM 1605 N N . VAL A 1 195 ? 0.912 1.471 13.170 1.00 94.62 195 VAL A N 1
ATOM 1606 C CA . VAL A 1 195 ? 2.023 0.658 12.677 1.00 94.62 195 VAL A CA 1
ATOM 1607 C C . VAL A 1 195 ? 3.068 1.590 12.095 1.00 94.62 195 VAL A C 1
ATOM 1609 O O . VAL A 1 195 ? 2.815 2.319 11.134 1.00 94.62 195 VAL A O 1
ATOM 1612 N N . THR A 1 196 ? 4.263 1.546 12.661 1.00 92.75 196 THR A N 1
ATOM 1613 C CA . THR A 1 196 ? 5.382 2.351 12.193 1.00 92.75 196 THR A CA 1
ATOM 1614 C C . THR A 1 196 ? 6.421 1.470 11.538 1.00 92.75 196 THR A C 1
ATOM 1616 O O . THR A 1 196 ? 6.875 0.486 12.121 1.00 92.75 196 THR A O 1
ATOM 1619 N N . ILE A 1 197 ? 6.805 1.850 10.326 1.00 92.62 197 ILE A N 1
ATOM 1620 C CA . ILE A 1 197 ? 7.848 1.200 9.542 1.00 92.62 197 ILE A CA 1
ATOM 1621 C C . ILE A 1 197 ? 9.010 2.186 9.430 1.00 92.62 197 ILE A C 1
ATOM 1623 O O . ILE A 1 197 ? 8.833 3.349 9.075 1.00 92.62 197 ILE A O 1
ATOM 1627 N N . GLU A 1 198 ? 10.223 1.762 9.740 1.00 90.69 198 GLU A N 1
ATOM 1628 C CA . GLU A 1 198 ? 11.403 2.575 9.456 1.00 90.69 198 GLU A CA 1
ATOM 1629 C C . GLU A 1 198 ? 11.791 2.506 7.980 1.00 90.69 198 GLU A C 1
ATOM 1631 O O . GLU A 1 198 ? 11.652 1.470 7.335 1.00 90.69 198 GLU A O 1
ATOM 1636 N N . ALA A 1 199 ? 12.308 3.612 7.444 1.00 89.38 199 ALA A N 1
ATOM 1637 C CA . ALA A 1 199 ? 12.605 3.743 6.020 1.00 89.38 199 ALA A CA 1
ATOM 1638 C C . ALA A 1 199 ? 13.593 2.693 5.469 1.00 89.38 199 ALA A C 1
ATOM 1640 O O . ALA A 1 199 ? 13.491 2.343 4.294 1.00 89.38 199 ALA A O 1
ATOM 1641 N N . ASP A 1 200 ? 14.509 2.184 6.300 1.00 87.81 200 ASP A N 1
ATOM 1642 C CA . ASP A 1 200 ? 15.471 1.134 5.926 1.00 87.81 200 ASP A CA 1
ATOM 1643 C C . ASP A 1 200 ? 14.936 -0.285 6.178 1.00 87.81 200 ASP A C 1
ATOM 1645 O O . ASP A 1 200 ? 15.648 -1.262 5.945 1.00 87.81 200 ASP A O 1
ATOM 1649 N N . ASN A 1 201 ? 13.703 -0.437 6.673 1.00 90.25 201 ASN A N 1
ATOM 1650 C CA . ASN A 1 201 ? 13.086 -1.753 6.780 1.00 90.25 201 ASN A CA 1
ATOM 1651 C C . ASN A 1 201 ? 12.880 -2.344 5.380 1.00 90.25 201 ASN A C 1
ATOM 1653 O O . ASN A 1 201 ? 12.482 -1.636 4.456 1.00 90.25 201 ASN A O 1
ATOM 1657 N N . ASN A 1 202 ? 13.092 -3.654 5.236 1.00 88.19 202 ASN A N 1
ATOM 1658 C CA . ASN A 1 202 ? 12.988 -4.334 3.945 1.00 88.19 202 ASN A CA 1
ATOM 1659 C C . ASN A 1 202 ? 11.628 -4.135 3.263 1.00 88.19 202 ASN A C 1
ATOM 1661 O O . ASN A 1 202 ? 11.607 -3.988 2.052 1.00 88.19 202 ASN A O 1
ATOM 1665 N N . VAL A 1 203 ? 10.518 -4.026 4.002 1.00 89.12 203 VAL A N 1
ATOM 1666 C CA . VAL A 1 203 ? 9.180 -3.807 3.425 1.00 89.12 203 VAL A CA 1
ATOM 1667 C C . VAL A 1 203 ? 9.138 -2.528 2.585 1.00 89.12 203 VAL A C 1
ATOM 1669 O O . VAL A 1 203 ? 8.804 -2.564 1.402 1.00 89.12 203 VAL A O 1
ATOM 1672 N N . PHE A 1 204 ? 9.525 -1.390 3.166 1.00 90.00 204 PHE A N 1
ATOM 1673 C CA . PHE A 1 204 ? 9.549 -0.127 2.426 1.00 90.00 204 PHE A CA 1
ATOM 1674 C C . PHE A 1 204 ? 10.772 -0.017 1.510 1.00 90.00 204 PHE A C 1
ATOM 1676 O O . PHE A 1 204 ? 10.686 0.531 0.412 1.00 90.00 204 PHE A O 1
ATOM 1683 N N . GLY A 1 205 ? 11.913 -0.560 1.931 1.00 89.19 205 GLY A N 1
ATOM 1684 C CA . GLY A 1 205 ? 13.150 -0.554 1.161 1.00 89.19 205 GLY A CA 1
ATOM 1685 C C . GLY A 1 205 ? 13.048 -1.341 -0.147 1.00 89.19 205 GLY A C 1
ATOM 1686 O O . GLY A 1 205 ? 13.547 -0.874 -1.169 1.00 89.19 205 GLY A O 1
ATOM 1687 N N . ASP A 1 206 ? 12.411 -2.514 -0.148 1.00 89.62 206 ASP A N 1
ATOM 1688 C CA . ASP A 1 206 ? 12.129 -3.301 -1.358 1.00 89.62 206 ASP A CA 1
ATOM 1689 C C . ASP A 1 206 ? 11.132 -2.563 -2.258 1.00 89.62 206 ASP A C 1
ATOM 1691 O O . ASP A 1 206 ? 11.391 -2.402 -3.450 1.00 89.62 206 ASP A O 1
ATOM 1695 N N . PHE A 1 207 ? 10.055 -2.010 -1.687 1.00 91.56 207 PHE A N 1
ATOM 1696 C CA . PHE A 1 207 ? 9.094 -1.190 -2.429 1.00 91.56 207 PHE A CA 1
ATOM 1697 C C . PHE A 1 207 ? 9.779 -0.023 -3.161 1.00 91.56 207 PHE A C 1
ATOM 1699 O O . PHE A 1 207 ? 9.644 0.117 -4.378 1.00 91.56 207 PHE A O 1
ATOM 1706 N N . LYS A 1 208 ? 10.601 0.776 -2.464 1.00 90.44 208 LYS A N 1
ATOM 1707 C CA . LYS A 1 208 ? 11.352 1.873 -3.098 1.00 90.44 208 LYS A CA 1
ATOM 1708 C C . LYS A 1 208 ? 12.324 1.382 -4.164 1.00 90.44 208 LYS A C 1
ATOM 1710 O O . LYS A 1 208 ? 12.469 2.051 -5.186 1.00 90.44 208 LYS A O 1
ATOM 1715 N N . ARG A 1 209 ? 13.000 0.252 -3.928 1.00 90.81 209 ARG A N 1
ATOM 1716 C CA . ARG A 1 209 ? 13.939 -0.342 -4.891 1.00 90.81 209 ARG A CA 1
ATOM 1717 C C . ARG A 1 209 ? 13.244 -0.704 -6.197 1.00 90.81 209 ARG A C 1
ATOM 1719 O O . ARG A 1 209 ? 13.748 -0.325 -7.249 1.00 90.81 209 ARG A O 1
ATOM 1726 N N . ILE A 1 210 ? 12.069 -1.330 -6.137 1.00 92.06 210 ILE A N 1
ATOM 1727 C CA . ILE A 1 210 ? 11.285 -1.650 -7.337 1.00 92.06 210 ILE A CA 1
ATOM 1728 C C . ILE A 1 210 ? 10.847 -0.380 -8.071 1.00 92.06 210 ILE A C 1
ATOM 1730 O O . ILE A 1 210 ? 11.039 -0.293 -9.278 1.00 92.06 210 ILE A O 1
ATOM 1734 N N . ILE A 1 211 ? 10.334 0.638 -7.374 1.00 91.44 211 ILE A N 1
ATOM 1735 C CA . ILE A 1 211 ? 9.937 1.901 -8.024 1.00 91.44 211 ILE A CA 1
ATOM 1736 C C . ILE A 1 211 ? 11.128 2.609 -8.687 1.00 91.44 211 ILE A C 1
ATOM 1738 O O . ILE A 1 211 ? 10.994 3.122 -9.796 1.00 91.44 211 ILE A O 1
ATOM 1742 N N . ASN A 1 212 ? 12.299 2.607 -8.048 1.00 90.88 212 ASN A N 1
ATOM 1743 C CA . ASN A 1 212 ? 13.515 3.174 -8.639 1.00 90.88 212 ASN A CA 1
ATOM 1744 C C . ASN A 1 212 ? 13.972 2.391 -9.865 1.00 90.88 212 ASN A C 1
ATOM 1746 O O . ASN A 1 212 ? 14.367 2.991 -10.861 1.00 90.88 212 ASN A O 1
ATOM 1750 N N . PHE A 1 213 ? 13.877 1.063 -9.812 1.00 93.06 213 PHE A N 1
ATOM 1751 C CA . PHE A 1 213 ? 14.131 0.232 -10.976 1.00 93.06 213 PHE A CA 1
ATOM 1752 C C . PHE A 1 213 ? 13.161 0.552 -12.118 1.00 93.06 213 PHE A C 1
ATOM 1754 O O . PHE A 1 213 ? 13.604 0.679 -13.254 1.00 93.06 213 PHE A O 1
ATOM 1761 N N . LEU A 1 214 ? 11.867 0.738 -11.834 1.00 91.12 214 LEU A N 1
ATOM 1762 C CA . LEU A 1 214 ? 10.892 1.136 -12.851 1.00 91.12 214 LEU A CA 1
ATOM 1763 C C . LEU A 1 214 ? 11.235 2.503 -13.463 1.00 91.12 214 LEU A C 1
ATOM 1765 O O . LEU A 1 214 ? 11.141 2.645 -14.678 1.00 91.12 214 LEU A O 1
ATOM 1769 N N . ASP A 1 215 ? 11.696 3.478 -12.673 1.00 89.44 215 ASP A N 1
ATOM 1770 C CA . ASP A 1 215 ? 12.162 4.772 -13.202 1.00 89.44 215 ASP A CA 1
ATOM 1771 C C . ASP A 1 215 ? 13.362 4.604 -14.135 1.00 89.44 215 ASP A C 1
ATOM 1773 O O . ASP A 1 215 ? 13.345 5.064 -15.278 1.00 89.44 215 ASP A O 1
ATOM 1777 N N . ASP A 1 216 ? 14.377 3.869 -13.681 1.00 90.00 216 ASP A N 1
ATOM 1778 C CA . ASP A 1 216 ? 15.555 3.538 -14.480 1.00 90.00 216 ASP A CA 1
ATOM 1779 C C . ASP A 1 216 ? 15.174 2.813 -15.779 1.00 90.00 216 ASP A C 1
ATOM 1781 O O . ASP A 1 216 ? 15.718 3.109 -16.850 1.00 90.00 216 ASP A O 1
ATOM 1785 N N . PHE A 1 217 ? 14.229 1.875 -15.694 1.00 91.31 217 PHE A N 1
ATOM 1786 C CA . PHE A 1 217 ? 13.738 1.101 -16.824 1.00 91.31 217 PHE A CA 1
ATOM 1787 C C . PHE A 1 217 ? 13.010 1.985 -17.834 1.00 91.31 217 PHE A C 1
ATOM 1789 O O . PHE A 1 217 ? 13.328 1.949 -19.024 1.00 91.31 217 PHE A O 1
ATOM 1796 N N . MET A 1 218 ? 12.096 2.840 -17.378 1.00 87.75 218 MET A N 1
ATOM 1797 C CA . MET A 1 218 ? 11.363 3.757 -18.252 1.00 87.75 218 MET A CA 1
ATOM 1798 C C . MET A 1 218 ? 12.282 4.816 -18.869 1.00 87.75 218 MET A C 1
ATOM 1800 O O . MET A 1 218 ? 12.134 5.154 -20.045 1.00 87.75 218 MET A O 1
ATOM 1804 N N . LEU A 1 219 ? 13.289 5.291 -18.136 1.00 86.56 219 LEU A N 1
ATOM 1805 C CA . LEU A 1 219 ? 14.268 6.246 -18.651 1.00 86.56 219 LEU A CA 1
ATOM 1806 C C . LEU A 1 219 ? 15.124 5.629 -19.771 1.00 86.56 219 LEU A C 1
ATOM 1808 O O . LEU A 1 219 ? 15.256 6.196 -20.863 1.00 86.56 219 LEU A O 1
ATOM 1812 N N . ARG A 1 220 ? 15.696 4.449 -19.520 1.00 87.50 220 ARG A N 1
ATOM 1813 C CA . ARG A 1 220 ? 16.722 3.838 -20.383 1.00 87.50 220 ARG A CA 1
ATOM 1814 C C . ARG A 1 220 ? 16.137 2.954 -21.485 1.00 87.50 220 ARG A C 1
ATOM 1816 O O . ARG A 1 220 ? 16.730 2.864 -22.558 1.00 87.50 220 ARG A O 1
ATOM 1823 N N . GLY A 1 221 ? 14.961 2.377 -21.253 1.00 86.88 221 GLY A N 1
ATOM 1824 C CA . GLY A 1 221 ? 14.273 1.471 -22.168 1.00 86.88 221 GLY A CA 1
ATOM 1825 C C . GLY A 1 221 ? 14.858 0.055 -22.197 1.00 86.88 221 GLY A C 1
ATOM 1826 O O . GLY A 1 221 ? 15.843 -0.262 -21.527 1.00 86.88 221 GLY A O 1
ATOM 1827 N N . ASN A 1 222 ? 14.253 -0.792 -23.028 1.00 89.25 222 ASN A N 1
ATOM 1828 C CA . ASN A 1 222 ? 14.529 -2.229 -23.103 1.00 89.25 222 ASN A CA 1
ATOM 1829 C C . ASN A 1 222 ? 15.901 -2.614 -23.689 1.00 89.25 222 ASN A C 1
ATOM 1831 O O . ASN A 1 222 ? 16.317 -3.764 -23.584 1.00 89.25 222 ASN A O 1
ATOM 1835 N N . SER A 1 223 ? 16.616 -1.680 -24.323 1.00 85.94 223 SER A N 1
ATOM 1836 C CA . SER A 1 223 ? 17.952 -1.930 -24.882 1.00 85.94 223 SER A CA 1
ATOM 1837 C C . SER A 1 223 ? 19.084 -1.799 -23.859 1.00 85.94 223 SER A C 1
ATOM 1839 O O . SER A 1 223 ? 20.245 -2.029 -24.197 1.00 85.94 223 SER A O 1
ATOM 1841 N N . TRP A 1 224 ? 18.784 -1.356 -22.636 1.00 88.94 224 TRP A N 1
ATOM 1842 C CA . TRP A 1 224 ? 19.792 -1.125 -21.608 1.00 88.94 224 TRP A CA 1
ATOM 1843 C C . TRP A 1 224 ? 20.163 -2.406 -20.856 1.00 88.94 224 TRP A C 1
ATOM 1845 O O . TRP A 1 224 ? 19.305 -3.199 -20.477 1.00 88.94 224 TRP A O 1
ATOM 1855 N N . ASP A 1 225 ? 21.456 -2.581 -20.576 1.00 90.19 225 ASP A N 1
ATOM 1856 C CA . ASP A 1 225 ? 21.950 -3.697 -19.768 1.00 90.19 225 ASP A CA 1
ATOM 1857 C C . ASP A 1 225 ? 21.925 -3.368 -18.265 1.00 90.19 225 ASP A C 1
ATOM 1859 O O . ASP A 1 225 ? 22.862 -2.787 -17.698 1.00 90.19 225 ASP A O 1
ATOM 1863 N N . PHE A 1 226 ? 20.849 -3.790 -17.601 1.00 91.88 226 PHE A N 1
ATOM 1864 C CA . PHE A 1 226 ? 20.641 -3.603 -16.163 1.00 91.88 226 PHE A CA 1
ATOM 1865 C C . PHE A 1 226 ? 21.562 -4.452 -15.272 1.00 91.88 226 PHE A C 1
ATOM 1867 O O . PHE A 1 226 ? 21.663 -4.168 -14.077 1.00 91.88 226 PHE A O 1
ATOM 1874 N N . ARG A 1 227 ? 22.314 -5.429 -15.811 1.00 90.31 227 ARG A N 1
ATOM 1875 C CA . ARG A 1 227 ? 23.226 -6.286 -15.017 1.00 90.31 227 ARG A CA 1
ATOM 1876 C C . ARG A 1 227 ? 24.360 -5.509 -14.359 1.00 90.31 227 ARG A C 1
ATOM 1878 O O . ARG A 1 227 ? 24.945 -5.980 -13.386 1.00 90.31 227 ARG A O 1
ATOM 1885 N N . SER A 1 228 ? 24.700 -4.341 -14.897 1.00 87.75 228 SER A N 1
ATOM 1886 C CA . SER A 1 228 ? 25.706 -3.455 -14.313 1.00 87.75 228 SER A CA 1
ATOM 1887 C C . SER A 1 228 ? 25.190 -2.764 -13.044 1.00 87.75 228 SER A C 1
ATOM 1889 O O . SER A 1 228 ? 25.856 -2.835 -12.012 1.00 87.75 228 SER A O 1
ATOM 1891 N N . SER A 1 229 ? 23.995 -2.171 -13.103 1.00 89.69 229 SER A N 1
ATOM 1892 C CA . SER A 1 229 ? 23.371 -1.436 -11.994 1.00 89.69 229 SER A CA 1
ATOM 1893 C C . SER A 1 229 ? 22.768 -2.343 -10.918 1.00 89.69 229 SER A C 1
ATOM 1895 O O . SER A 1 229 ? 22.831 -2.011 -9.741 1.00 89.69 229 SER A O 1
ATOM 1897 N N . TYR A 1 230 ? 22.232 -3.503 -11.308 1.00 92.25 230 TYR A N 1
ATOM 1898 C CA . TYR A 1 230 ? 21.453 -4.396 -10.438 1.00 92.25 230 TYR A CA 1
ATOM 1899 C C . TYR A 1 230 ? 22.098 -5.782 -10.288 1.00 92.25 230 TYR A C 1
ATOM 1901 O O . TYR A 1 230 ? 21.421 -6.779 -10.056 1.00 92.25 230 TYR A O 1
ATOM 1909 N N . ARG A 1 231 ? 23.432 -5.868 -10.416 1.00 89.56 231 ARG A N 1
ATOM 1910 C CA . ARG A 1 231 ? 24.200 -7.132 -10.402 1.00 89.56 231 ARG A CA 1
ATOM 1911 C C . ARG A 1 231 ? 23.840 -8.073 -9.249 1.00 89.56 231 ARG A C 1
ATOM 1913 O O . ARG A 1 231 ? 23.844 -9.286 -9.430 1.00 89.56 231 ARG A O 1
ATOM 1920 N N . TYR A 1 232 ? 23.608 -7.515 -8.064 1.00 90.56 232 TYR A N 1
ATOM 1921 C CA . TYR A 1 232 ? 23.359 -8.273 -6.837 1.00 90.56 232 TYR A CA 1
ATOM 1922 C C . TYR A 1 232 ? 21.866 -8.401 -6.506 1.00 90.56 232 TYR A C 1
ATOM 1924 O O . TYR A 1 232 ? 21.519 -8.846 -5.416 1.00 90.56 232 TYR A O 1
ATOM 1932 N N . GLU A 1 233 ? 20.988 -8.036 -7.442 1.00 91.38 233 GLU A N 1
ATOM 1933 C CA . GLU A 1 233 ? 19.536 -8.037 -7.271 1.00 91.38 233 GLU A CA 1
ATOM 1934 C C . GLU A 1 233 ? 18.885 -8.957 -8.318 1.00 91.38 233 GLU A C 1
ATOM 1936 O O . GLU A 1 233 ? 18.297 -8.487 -9.295 1.00 91.38 233 GLU A O 1
ATOM 1941 N N . PRO A 1 234 ? 18.989 -10.291 -8.149 1.00 89.56 234 PRO A N 1
ATOM 1942 C CA . PRO A 1 234 ? 18.543 -11.255 -9.157 1.00 89.56 234 PRO A CA 1
ATOM 1943 C C . PRO A 1 234 ? 17.049 -11.136 -9.483 1.00 89.56 234 PRO A C 1
ATOM 1945 O O . PRO A 1 234 ? 16.659 -11.348 -10.627 1.00 89.56 234 PRO A O 1
ATOM 1948 N N . TYR A 1 235 ? 16.219 -10.744 -8.511 1.00 88.56 235 TYR A N 1
ATOM 1949 C CA . TYR A 1 235 ? 14.788 -10.515 -8.721 1.00 88.56 235 TYR A CA 1
ATOM 1950 C C . TYR A 1 235 ? 14.513 -9.310 -9.628 1.00 88.56 235 TYR A C 1
ATOM 1952 O O . TYR A 1 235 ? 13.648 -9.390 -10.495 1.00 88.56 235 TYR A O 1
ATOM 1960 N N . ILE A 1 236 ? 15.283 -8.226 -9.487 1.00 93.19 236 ILE A N 1
ATOM 1961 C CA . ILE A 1 236 ? 15.173 -7.055 -10.366 1.00 93.19 236 ILE A CA 1
ATOM 1962 C C . ILE A 1 236 ? 15.651 -7.398 -11.773 1.00 93.19 236 ILE A C 1
ATOM 1964 O O . ILE A 1 236 ? 14.996 -7.045 -12.751 1.00 93.19 236 ILE A O 1
ATOM 1968 N N . LEU A 1 237 ? 16.756 -8.139 -11.894 1.00 93.00 237 LEU A N 1
ATOM 1969 C CA . LEU A 1 237 ? 17.222 -8.606 -13.199 1.00 93.00 237 LEU A CA 1
ATOM 1970 C C . LEU A 1 237 ? 16.166 -9.481 -13.876 1.00 93.00 237 LEU A C 1
ATOM 1972 O O . LEU A 1 237 ? 15.849 -9.253 -15.042 1.00 93.00 237 LEU A O 1
ATOM 1976 N N . ARG A 1 238 ? 15.546 -10.401 -13.133 1.00 91.88 238 ARG A N 1
ATOM 1977 C CA . ARG A 1 238 ? 14.460 -11.228 -13.656 1.00 91.88 238 ARG A CA 1
ATOM 1978 C C . ARG A 1 238 ? 13.249 -10.398 -14.084 1.00 91.88 238 ARG A C 1
ATOM 1980 O O . ARG A 1 238 ? 12.690 -10.652 -15.146 1.00 91.88 238 ARG A O 1
ATOM 1987 N N . LEU A 1 239 ? 12.863 -9.395 -13.297 1.00 92.50 239 LEU A N 1
ATOM 1988 C CA . LEU A 1 239 ? 11.794 -8.468 -13.668 1.00 92.50 239 LEU A CA 1
ATOM 1989 C C . LEU A 1 239 ? 12.144 -7.697 -14.949 1.00 92.50 239 LEU A C 1
ATOM 1991 O O . LEU A 1 239 ? 11.295 -7.563 -15.824 1.00 92.50 239 LEU A O 1
ATOM 1995 N N . SER A 1 240 ? 13.399 -7.263 -15.106 1.00 94.62 240 SER A N 1
ATOM 1996 C CA . SER A 1 240 ? 13.857 -6.587 -16.325 1.00 94.62 240 SER A CA 1
ATOM 1997 C C . SER A 1 240 ? 13.755 -7.473 -17.569 1.00 94.62 240 SER A C 1
ATOM 1999 O O . SER A 1 240 ? 13.326 -6.996 -18.615 1.00 94.62 240 SER A O 1
ATOM 2001 N N . GLU A 1 241 ? 14.072 -8.767 -17.454 1.00 93.25 241 GLU A N 1
ATOM 2002 C CA . GLU A 1 241 ? 13.902 -9.741 -18.539 1.00 93.25 241 GLU A CA 1
ATOM 2003 C C . GLU A 1 241 ? 12.425 -9.866 -18.928 1.00 93.25 241 GLU A C 1
ATOM 2005 O O . GLU A 1 241 ? 12.081 -9.720 -20.097 1.00 93.25 241 GLU A O 1
ATOM 2010 N N . ILE A 1 242 ? 11.542 -10.037 -17.939 1.00 94.25 242 ILE A N 1
ATOM 2011 C CA . ILE A 1 242 ? 10.094 -10.153 -18.156 1.00 94.25 242 ILE A CA 1
ATOM 2012 C C . ILE A 1 242 ? 9.534 -8.900 -18.844 1.00 94.25 242 ILE A C 1
ATOM 2014 O O . ILE A 1 242 ? 8.761 -9.009 -19.799 1.00 94.25 242 ILE A O 1
ATOM 2018 N N . MET A 1 243 ? 9.923 -7.709 -18.379 1.00 94.69 243 MET A N 1
ATOM 2019 C CA . MET A 1 243 ? 9.493 -6.439 -18.971 1.00 94.69 243 MET A CA 1
ATOM 2020 C C . MET A 1 243 ? 10.038 -6.252 -20.393 1.00 94.69 243 MET A C 1
ATOM 2022 O O . MET A 1 243 ? 9.331 -5.720 -21.247 1.00 94.69 243 MET A O 1
ATOM 2026 N N . ASN A 1 244 ? 11.261 -6.712 -20.673 1.00 94.50 244 ASN A N 1
ATOM 2027 C CA . ASN A 1 244 ? 11.835 -6.701 -22.020 1.00 94.50 244 ASN A CA 1
ATOM 2028 C C . ASN A 1 244 ? 11.070 -7.631 -22.970 1.00 94.50 244 ASN A C 1
ATOM 2030 O O . ASN A 1 244 ? 10.749 -7.221 -24.088 1.00 94.50 244 ASN A O 1
ATOM 2034 N N . ASP A 1 245 ? 10.723 -8.837 -22.517 1.00 94.44 245 ASP A N 1
ATOM 2035 C CA . ASP A 1 245 ? 9.950 -9.815 -23.293 1.00 94.44 245 ASP A CA 1
ATOM 2036 C C . ASP A 1 245 ? 8.541 -9.296 -23.635 1.00 94.44 245 ASP A C 1
ATOM 2038 O O . ASP A 1 245 ? 7.987 -9.616 -24.688 1.00 94.44 245 ASP A O 1
ATOM 2042 N N . HIS A 1 246 ? 7.975 -8.439 -22.779 1.00 94.19 246 HIS A N 1
ATOM 2043 C CA . HIS A 1 246 ? 6.657 -7.822 -22.967 1.00 94.19 246 HIS A CA 1
ATOM 2044 C C . HIS A 1 246 ? 6.715 -6.368 -23.455 1.00 94.19 246 HIS A C 1
ATOM 2046 O O . HIS A 1 246 ? 5.691 -5.689 -23.470 1.00 94.19 246 HIS A O 1
ATOM 2052 N N . TRP A 1 247 ? 7.879 -5.879 -23.891 1.00 94.44 247 TRP A N 1
ATOM 2053 C CA . TRP A 1 247 ? 8.104 -4.459 -24.182 1.00 94.44 247 TRP A CA 1
ATOM 2054 C C . TRP A 1 247 ? 7.082 -3.842 -25.152 1.00 94.44 247 TRP A C 1
ATOM 2056 O O . TRP A 1 247 ? 6.583 -2.738 -24.929 1.00 94.44 247 TRP A O 1
ATOM 2066 N N . ASN A 1 248 ? 6.752 -4.576 -26.216 1.00 93.62 248 ASN A N 1
ATOM 2067 C CA . ASN A 1 248 ? 5.813 -4.145 -27.258 1.00 93.62 248 ASN A CA 1
ATOM 2068 C C . ASN A 1 248 ? 4.426 -4.798 -27.130 1.00 93.62 248 ASN A C 1
ATOM 2070 O O . ASN A 1 248 ? 3.556 -4.552 -27.963 1.00 93.62 248 ASN A O 1
ATOM 2074 N N . SER A 1 249 ? 4.224 -5.656 -26.131 1.00 92.44 249 SER A N 1
ATOM 2075 C CA . SER A 1 249 ? 2.951 -6.344 -25.912 1.00 92.44 249 SER A CA 1
ATOM 2076 C C . SER A 1 249 ? 1.948 -5.410 -25.226 1.00 92.44 249 SER A C 1
ATOM 2078 O O . SER A 1 249 ? 2.376 -4.537 -24.466 1.00 92.44 249 SER A O 1
ATOM 2080 N N . PRO A 1 250 ? 0.628 -5.603 -25.428 1.00 91.00 250 PRO A N 1
ATOM 2081 C CA . PRO A 1 250 ? -0.396 -4.993 -24.582 1.00 91.00 250 PRO A CA 1
ATOM 2082 C C . PRO A 1 250 ? -0.027 -5.118 -23.102 1.00 91.00 250 PRO A C 1
ATOM 2084 O O . PRO A 1 250 ? 0.334 -6.209 -22.654 1.00 91.00 250 PRO A O 1
ATOM 2087 N N . ILE A 1 251 ? -0.100 -4.019 -22.354 1.00 86.38 251 ILE A N 1
ATOM 2088 C CA . ILE A 1 251 ? 0.327 -3.965 -20.949 1.00 86.38 251 ILE A CA 1
ATOM 2089 C C . ILE A 1 251 ? -0.398 -4.997 -20.076 1.00 86.38 251 ILE A C 1
ATOM 2091 O O . ILE A 1 251 ? 0.210 -5.576 -19.177 1.00 86.38 251 ILE A O 1
ATOM 2095 N N . ASP A 1 252 ? -1.649 -5.314 -20.407 1.00 85.00 252 ASP A N 1
ATOM 2096 C CA . ASP A 1 252 ? -2.450 -6.334 -19.728 1.00 85.00 252 ASP A CA 1
ATOM 2097 C C . ASP A 1 252 ? -1.782 -7.714 -19.759 1.00 85.00 252 ASP A C 1
ATOM 2099 O O . ASP A 1 252 ? -1.909 -8.481 -18.805 1.00 85.00 252 ASP A O 1
ATOM 2103 N N . ASN A 1 253 ? -1.017 -8.026 -20.812 1.00 89.25 253 ASN A N 1
ATOM 2104 C CA . ASN A 1 253 ? -0.267 -9.279 -20.897 1.00 89.25 253 ASN A CA 1
ATOM 2105 C C . ASN A 1 253 ? 0.872 -9.310 -19.874 1.00 89.25 253 ASN A C 1
ATOM 2107 O O . ASN A 1 253 ? 1.084 -10.336 -19.232 1.00 89.25 253 ASN A O 1
ATOM 2111 N N . LEU A 1 254 ? 1.587 -8.191 -19.701 1.00 89.88 254 LEU A N 1
ATOM 2112 C CA . LEU A 1 254 ? 2.637 -8.075 -18.689 1.00 89.88 254 LEU A CA 1
ATOM 2113 C C . LEU A 1 254 ? 2.047 -8.187 -17.281 1.00 89.88 254 LEU A C 1
ATOM 2115 O O . LEU A 1 254 ? 2.574 -8.937 -16.464 1.00 89.88 254 LEU A O 1
ATOM 2119 N N . ILE A 1 255 ? 0.955 -7.469 -17.009 1.00 87.19 255 ILE A N 1
ATOM 2120 C CA . ILE A 1 255 ? 0.273 -7.505 -15.708 1.00 87.19 255 ILE A CA 1
ATOM 2121 C C . ILE A 1 255 ? -0.197 -8.929 -15.408 1.00 87.19 255 ILE A C 1
ATOM 2123 O O . ILE A 1 255 ? 0.169 -9.482 -14.375 1.00 87.19 255 ILE A O 1
ATOM 2127 N N . SER A 1 256 ? -0.896 -9.566 -16.351 1.00 84.69 256 SER A N 1
ATOM 2128 C CA . SER A 1 256 ? -1.368 -10.950 -16.207 1.00 84.69 256 SER A CA 1
ATOM 2129 C C . SER A 1 256 ? -0.218 -11.932 -15.970 1.00 84.69 256 SER A C 1
ATOM 2131 O O . SER A 1 256 ? -0.349 -12.877 -15.193 1.00 84.69 256 SER A O 1
ATOM 2133 N N . PHE A 1 257 ? 0.927 -11.723 -16.629 1.00 88.56 257 PHE A N 1
ATOM 2134 C CA . PHE A 1 257 ? 2.108 -12.548 -16.410 1.00 88.56 257 PHE A CA 1
ATOM 2135 C C . PHE A 1 257 ? 2.682 -12.348 -15.002 1.00 88.56 257 PHE A C 1
ATOM 2137 O O . PHE A 1 257 ? 2.950 -13.335 -14.320 1.00 88.56 257 PHE A O 1
ATOM 2144 N N . ILE A 1 258 ? 2.832 -11.104 -14.539 1.00 87.06 258 ILE A N 1
ATOM 2145 C CA . ILE A 1 258 ? 3.306 -10.799 -13.179 1.00 87.06 258 ILE A CA 1
ATOM 2146 C C . ILE A 1 258 ? 2.361 -11.408 -12.134 1.00 87.06 258 ILE A C 1
ATOM 2148 O O . ILE A 1 258 ? 2.829 -12.085 -11.221 1.00 87.06 258 ILE A O 1
ATOM 2152 N N . GLU A 1 2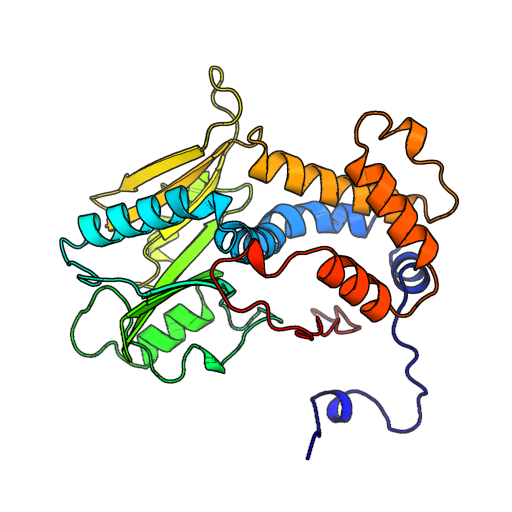59 ? 1.047 -11.252 -12.304 1.00 81.38 259 GLU A N 1
ATOM 2153 C CA . GLU A 1 259 ? 0.033 -11.868 -11.438 1.00 81.38 259 GLU A CA 1
ATOM 2154 C C . GLU A 1 259 ? 0.152 -13.394 -11.415 1.00 81.38 259 GLU A C 1
ATOM 2156 O O . GLU A 1 259 ? 0.007 -14.010 -10.363 1.00 81.38 259 GLU A O 1
ATOM 2161 N N . SER A 1 260 ? 0.466 -14.021 -12.553 1.00 82.06 260 SER A N 1
ATOM 2162 C CA . SER A 1 260 ? 0.608 -15.479 -12.637 1.00 82.06 260 SER A CA 1
ATOM 2163 C C . SER A 1 260 ? 1.805 -16.041 -11.863 1.00 82.06 260 SER A C 1
ATOM 2165 O O . SER A 1 260 ? 1.834 -17.239 -11.583 1.00 82.06 260 SER A O 1
ATOM 2167 N N . ILE A 1 261 ? 2.785 -15.197 -11.523 1.00 82.25 261 ILE A N 1
ATOM 2168 C CA . ILE A 1 261 ? 3.947 -15.580 -10.709 1.00 82.25 261 ILE A CA 1
ATOM 2169 C C . ILE A 1 261 ? 3.599 -15.548 -9.210 1.00 82.25 261 ILE A C 1
ATOM 2171 O O . ILE A 1 261 ? 4.296 -16.172 -8.409 1.00 82.25 261 ILE A O 1
ATOM 2175 N N . VAL A 1 262 ? 2.524 -14.853 -8.821 1.00 74.00 262 VAL A N 1
ATOM 2176 C CA . VAL A 1 262 ? 2.028 -14.827 -7.441 1.00 74.00 262 VAL A CA 1
ATOM 2177 C C . VAL A 1 262 ? 1.176 -16.068 -7.190 1.00 74.00 262 VAL A C 1
ATOM 2179 O O . VAL A 1 262 ? 0.143 -16.284 -7.825 1.00 74.00 262 VAL A O 1
ATOM 2182 N N . TYR A 1 263 ? 1.608 -16.891 -6.240 1.00 71.56 263 TYR A N 1
ATOM 2183 C CA . TYR A 1 263 ? 0.925 -18.125 -5.880 1.00 71.56 263 TYR A CA 1
ATOM 2184 C C . TYR A 1 263 ? -0.282 -17.839 -4.965 1.00 71.56 263 TYR A C 1
ATOM 2186 O O . TYR A 1 263 ? -0.104 -17.269 -3.887 1.00 71.56 263 TYR A O 1
ATOM 2194 N N . PRO A 1 264 ? -1.518 -18.237 -5.337 1.00 66.56 264 PRO A N 1
ATOM 2195 C CA . PRO A 1 264 ? -2.706 -18.042 -4.497 1.00 66.56 264 PRO A CA 1
ATOM 2196 C C . PRO A 1 264 ? -2.614 -18.685 -3.115 1.00 66.56 264 PRO A C 1
ATOM 2198 O O . PRO A 1 264 ? -3.234 -18.228 -2.162 1.00 66.56 264 PRO A O 1
ATOM 2201 N N . GLU A 1 265 ? -1.829 -19.746 -2.983 1.00 69.06 265 GLU A N 1
ATOM 2202 C CA . GLU A 1 265 ? -1.556 -20.394 -1.711 1.00 69.06 265 GLU A CA 1
ATOM 2203 C C . GLU A 1 265 ? -0.719 -19.545 -0.749 1.00 69.06 265 GLU A C 1
ATOM 2205 O O . GLU A 1 265 ? -0.687 -19.880 0.434 1.00 69.06 265 GLU A O 1
ATOM 2210 N N . ASP A 1 266 ? -0.090 -18.459 -1.194 1.00 69.75 266 ASP A N 1
ATOM 2211 C CA . ASP A 1 266 ? 0.686 -17.566 -0.331 1.00 69.75 266 ASP A CA 1
ATOM 2212 C C . ASP A 1 266 ? -0.172 -16.468 0.314 1.00 69.75 266 ASP A C 1
ATOM 2214 O O . ASP A 1 266 ? 0.289 -15.789 1.237 1.00 69.75 266 ASP A O 1
ATOM 2218 N N . THR A 1 267 ? -1.435 -16.322 -0.096 1.00 69.81 267 THR A N 1
ATOM 2219 C CA . THR A 1 267 ? -2.360 -15.305 0.420 1.00 69.81 267 THR A CA 1
ATOM 2220 C C . THR A 1 267 ? -3.448 -15.905 1.317 1.00 69.81 267 THR A C 1
ATOM 2222 O O . THR A 1 267 ? -3.721 -17.108 1.315 1.00 69.81 267 THR A O 1
ATOM 2225 N N . VAL A 1 268 ? -4.027 -15.070 2.181 1.00 55.75 268 VAL A N 1
ATOM 2226 C CA . VAL A 1 268 ? -5.071 -15.449 3.157 1.00 55.75 268 VAL A CA 1
ATOM 2227 C C . VAL A 1 268 ? -6.482 -15.112 2.654 1.00 55.75 268 VAL A C 1
ATOM 2229 O O . VAL A 1 268 ? -7.465 -15.584 3.221 1.00 55.75 268 VAL A O 1
ATOM 2232 N N . GLY A 1 269 ? -6.582 -14.369 1.546 1.00 54.22 269 GLY A N 1
ATOM 2233 C CA . GLY A 1 269 ? -7.830 -13.986 0.879 1.00 54.22 269 GLY A CA 1
ATOM 2234 C C . GLY A 1 269 ? -7.958 -14.528 -0.550 1.00 54.22 269 GLY A C 1
ATOM 2235 O O . GLY A 1 269 ? -7.079 -15.217 -1.062 1.00 54.22 269 GLY A O 1
ATOM 2236 N N . GLU A 1 270 ? -9.069 -14.211 -1.216 1.00 47.47 270 GLU A N 1
ATOM 2237 C CA . GLU A 1 270 ? -9.263 -14.561 -2.627 1.00 47.47 270 GLU A CA 1
ATOM 2238 C C . GLU A 1 270 ? -8.374 -13.687 -3.524 1.00 47.47 270 GLU A C 1
ATOM 2240 O O . GLU A 1 270 ? -8.630 -12.492 -3.673 1.00 47.47 270 GLU A O 1
ATOM 2245 N N . ILE A 1 271 ? -7.380 -14.280 -4.197 1.00 41.69 271 ILE A N 1
ATOM 2246 C CA . ILE A 1 271 ? -6.793 -13.647 -5.385 1.00 41.69 271 ILE A CA 1
ATOM 2247 C C . ILE A 1 271 ? -7.837 -13.742 -6.496 1.00 41.69 271 ILE A C 1
ATOM 2249 O O . ILE A 1 271 ? -8.006 -14.793 -7.127 1.00 41.69 271 ILE A O 1
ATOM 2253 N N . LYS A 1 272 ? -8.568 -12.655 -6.748 1.00 44.84 272 LYS A N 1
ATOM 2254 C CA . LYS A 1 272 ? -9.435 -12.583 -7.925 1.00 44.84 272 LYS A CA 1
ATOM 2255 C C . LYS A 1 272 ? -8.563 -12.504 -9.174 1.00 44.84 272 LYS A C 1
ATOM 2257 O O . LYS A 1 272 ? -8.096 -11.433 -9.555 1.00 44.84 272 LYS A O 1
ATOM 2262 N N . LYS A 1 273 ? -8.372 -13.653 -9.830 1.00 38.75 273 LYS A N 1
ATOM 2263 C CA . LYS A 1 273 ? -7.837 -13.719 -11.196 1.00 38.75 273 LYS A CA 1
ATOM 2264 C C . LYS A 1 273 ? -8.665 -12.807 -12.102 1.00 38.75 273 LYS A C 1
ATOM 2266 O O . LYS A 1 273 ? -9.884 -12.964 -12.167 1.00 38.75 273 LYS A O 1
ATOM 2271 N N . GLY A 1 274 ? -8.006 -11.900 -12.820 1.00 41.06 274 GLY A N 1
ATOM 2272 C CA . GLY A 1 274 ? -8.676 -11.015 -13.773 1.00 41.06 274 GLY A CA 1
ATOM 2273 C C . GLY A 1 274 ? -9.283 -9.757 -13.156 1.00 41.06 274 GLY A C 1
ATOM 2274 O O . GLY A 1 274 ? -10.205 -9.190 -13.739 1.00 41.06 274 GLY A O 1
ATOM 2275 N N . SER A 1 275 ? -8.760 -9.291 -12.018 1.00 36.47 275 SER A N 1
ATOM 2276 C CA . SER A 1 275 ? -8.945 -7.904 -11.570 1.00 36.47 275 SER A CA 1
ATOM 2277 C C . SER A 1 275 ? -8.129 -6.995 -12.488 1.00 36.47 275 SER A C 1
ATOM 2279 O O . SER A 1 275 ? -7.136 -6.414 -12.075 1.00 36.47 275 SER A O 1
ATOM 2281 N N . SER A 1 276 ? -8.484 -6.957 -13.773 1.00 31.47 276 SER A N 1
ATOM 2282 C CA . SER A 1 276 ? -7.792 -6.167 -14.782 1.00 31.47 276 SER A CA 1
ATOM 2283 C C . SER A 1 276 ? -7.697 -4.736 -14.272 1.00 31.47 276 SER A C 1
ATOM 2285 O O . SER A 1 276 ? -8.718 -4.053 -14.172 1.00 31.47 276 SER A O 1
ATOM 2287 N N . LEU A 1 277 ? -6.482 -4.320 -13.908 1.00 31.69 277 LEU A N 1
ATOM 2288 C CA . LEU A 1 277 ? -6.116 -2.926 -13.718 1.00 31.69 277 LEU A CA 1
ATOM 2289 C C . LEU A 1 277 ? -6.600 -2.186 -14.963 1.00 31.69 277 LEU A C 1
ATOM 2291 O O . LEU A 1 277 ? -5.995 -2.288 -16.027 1.00 31.69 277 LEU A O 1
ATOM 2295 N N . ILE A 1 278 ? -7.727 -1.482 -14.853 1.00 30.38 278 ILE A N 1
ATOM 2296 C CA . ILE A 1 278 ? -8.203 -0.628 -15.935 1.00 30.38 278 ILE A CA 1
ATOM 2297 C C . ILE A 1 278 ? -7.268 0.577 -15.932 1.00 30.38 278 ILE A C 1
ATOM 2299 O O . ILE A 1 278 ? -7.482 1.559 -15.220 1.00 30.38 278 ILE A O 1
ATOM 2303 N N . LEU A 1 279 ? -6.186 0.473 -16.698 1.00 29.20 279 LEU A N 1
ATOM 2304 C CA . LEU A 1 279 ? -5.302 1.588 -16.985 1.00 29.20 279 LEU A CA 1
ATOM 2305 C C . LEU A 1 279 ? -6.085 2.570 -17.849 1.00 29.20 279 LEU A C 1
ATOM 2307 O O . LEU A 1 279 ? -6.224 2.384 -19.055 1.00 29.20 279 LEU A O 1
ATOM 2311 N N . LEU A 1 280 ? -6.644 3.600 -17.216 1.00 30.44 280 LEU A N 1
ATOM 2312 C CA . LEU A 1 280 ? -7.269 4.705 -17.927 1.00 30.44 280 LEU A CA 1
ATOM 2313 C C . LEU A 1 280 ? -6.178 5.445 -18.713 1.00 30.44 280 LEU A C 1
ATOM 2315 O O . LEU A 1 280 ? -5.268 6.013 -18.100 1.00 30.44 280 LEU A O 1
ATOM 2319 N N . PRO A 1 281 ? -6.244 5.491 -20.053 1.00 30.02 281 PRO A N 1
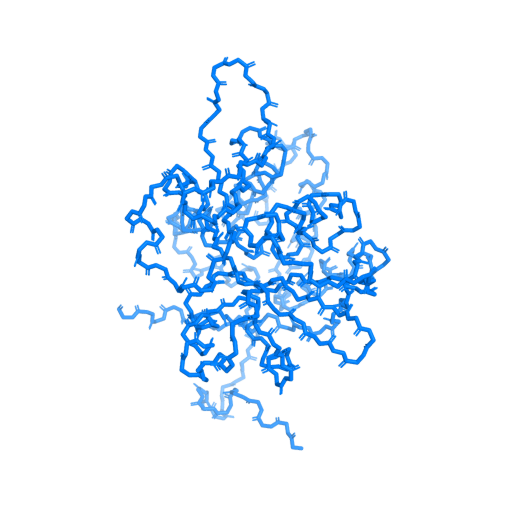ATOM 2320 C CA . PRO A 1 281 ? -5.440 6.414 -20.829 1.00 30.02 281 PRO A CA 1
ATOM 2321 C C . PRO A 1 281 ? -6.124 7.774 -20.704 1.00 30.02 281 PRO A C 1
ATOM 2323 O O . PRO A 1 281 ? -6.990 8.103 -21.500 1.00 30.02 281 PRO A O 1
ATOM 2326 N N . ASP A 1 282 ? -5.858 8.478 -19.608 1.00 31.78 282 ASP A N 1
ATOM 2327 C CA . ASP A 1 282 ? -5.602 9.920 -19.586 1.00 31.78 282 ASP A CA 1
ATOM 2328 C C . ASP A 1 282 ? -5.579 10.420 -18.139 1.00 31.78 282 ASP A C 1
ATOM 2330 O O . ASP A 1 282 ? -6.609 10.553 -17.474 1.00 31.78 282 ASP A O 1
ATOM 2334 N N . MET A 1 283 ? -4.393 10.825 -17.680 1.00 33.12 283 MET A N 1
ATOM 2335 C CA . MET A 1 283 ? -4.295 11.913 -16.712 1.00 33.12 283 MET A CA 1
ATOM 2336 C C . MET A 1 283 ? -4.653 13.221 -17.431 1.00 33.12 283 MET A C 1
ATOM 2338 O O . MET A 1 283 ? -3.792 14.049 -17.709 1.00 33.12 283 MET A O 1
ATOM 2342 N N . GLN A 1 284 ? -5.940 13.424 -17.699 1.00 29.44 284 GLN A N 1
ATOM 2343 C CA . GLN A 1 284 ? -6.515 14.767 -17.767 1.00 29.44 284 GLN A CA 1
ATOM 2344 C C . GLN A 1 284 ? -7.120 15.101 -16.401 1.00 29.44 284 GLN A C 1
ATOM 2346 O O . GLN A 1 284 ? -8.303 15.413 -16.263 1.00 29.44 284 GLN A O 1
ATOM 2351 N N . LEU A 1 285 ? -6.278 15.019 -15.367 1.00 28.69 285 LEU A N 1
ATOM 2352 C CA . LEU A 1 285 ? -6.483 15.812 -14.165 1.00 28.69 285 LEU A CA 1
ATOM 2353 C C . LEU A 1 285 ? -6.251 17.267 -14.585 1.00 28.69 285 LEU A C 1
ATOM 2355 O O . LEU A 1 285 ? -5.159 17.628 -15.021 1.00 28.69 285 LEU A O 1
ATOM 2359 N N . ARG A 1 286 ? -7.336 18.041 -14.563 1.00 30.66 286 ARG A N 1
ATOM 2360 C CA . ARG A 1 286 ? -7.329 19.496 -14.726 1.00 30.66 286 ARG A CA 1
ATOM 2361 C C . ARG A 1 286 ? -6.424 20.173 -13.705 1.00 30.66 286 ARG A C 1
ATOM 2363 O O . ARG A 1 286 ? -6.379 19.675 -12.559 1.00 30.66 286 ARG A O 1
#

Secondary structure (DSSP, 8-state):
----GGGGTS-TTS--PPPBHHHHHHHS-TTHHHHHHHHIIIIIHHHHHHHHTTBGGGHHHHHHHHHHHHHHHT----S---EEEEEE-STT-TT--GGGGSS-EESS--SS--HHHHHHHHHH-SEEEEEEETTEEEEEEEEEESTTGGGGG-HHHHHTS-TTEEEEEEEEPPPTT-SS-EEEEEETTTTEEEEEEETTSHHHHHHHHHHHHHHHHHHH-TTS-TTTTSTT-HHHHHHHHHHHHTTTSBHHHHHHHHHHHS-GGGBSS---TT------S-----

Organism: NCBI:txid2136182